Protein 3HPW (pdb70)

B-factor: mean 15.25, std 8.39, range [4.34, 82.74]

InterPro domains:
  IPR002712 Toxin CcdB [PF01845] (2-100)
  IPR011067 Plasmid maintenance toxin/Cell growth inhibitor [G3DSA:2.30.30.110] (1-101)

Foldseek 3Di:
DAQWKFAFQDDDQFGIWGFHDDPVDCDPFKTKIWTKDFPVVDDPVPDCLQWPWDDQPPGIITGRQVPIDMDGVVGTHDGRDGRPVCNPSVVRNNCCVPPND/DAQWKFAFQDPDLFGIWGFHDDPVDDDPFKTKIWTKDFPVVDDPVDDCLQWPWDDDVPTITTGRQVPIDIDGPVGTHDTRDGRVVCVVSNVRNNCDVPPDD/DVVVVCVVCVVVVVVVVVVCVVVPPPCVVDDPD

Sequence (235 aa):
MQFKVYTYKRESRYRLFVDVQSDIIDTPGRRMMVIPLASARLLSDKVSRELYPVVHHIGDESSWRMMMTTDMMASVPVSVIGEEVADLSSHREENDIKNAINLLMMFWGIMQFKVYTYKRESRYRLFVDVQSDIIDTPGRRMVIPLASSARLLLSDKVSRELYPVVHIGDESWRMMTTDMASSVPVSVIGEEVADLSHRENDIKNAINLMFWGIRAERWKAENQQEGMAEVARFIEMNGSFADENRDW

CATH classification: 2.30.30.110

GO terms:
  GO:0005515 protein binding (F, IPI)
  GO:0045892 negative regulation of DNA-templated transcription (P, IDA)
  GO:2000104 negative regulation of DNA-templated DNA replication (P, IDA)

Solvent-accessible surface area: 10863 Å² total; per-residue (Å²): 104,27,23,35,0,27,41,10,132,73,175,23,146,18,120,24,0,0,2,0,3,5,82,42,0,86,16,62,36,33,32,0,1,0,0,3,15,38,16,114,135,37,71,132,147,46,52,149,115,19,36,1,20,0,101,37,74,150,76,35,59,5,0,29,0,16,36,1,9,2,0,34,83,87,14,31,15,129,86,65,18,57,1,54,133,61,59,91,52,0,72,69,0,1,51,37,0,1,64,16,196,121,28,13,36,0,27,48,9,90,87,104,35,158,5,147,24,0,0,2,0,1,7,86,111,12,121,22,113,42,48,36,0,0,0,0,1,7,24,19,201,75,16,50,122,75,1,19,150,86,0,0,2,12,1,123,34,78,152,73,48,17,8,0,1,0,13,4,0,3,16,0,31,83,91,11,40,16,88,91,68,21,58,5,58,142,58,79,102,61,0,30,93,0,0,42,15,0,1,59,25,62,95,29,141,180,49,37,76,118,6,122,55,1,11,20,33,5,24,151,9,14,88,126,18,28,9,0,1,70,56,5,61,70,23

Secondary structure (P-SEA, 3-state):
cccbbbbbcccccccbbbbcccccccccccccccccccccccccccccccbbbbbcccbbbbcccccccccccccccccccccccaaaaaaaaaaaacccc/cccbbbbbcccccccbbbbccccccccccbbbbbbbccccccccccccccbbbbbcccbbbbcccccbbbbccccccccccccccaaaaaaaaaaaacccc/caaaaaaacaaaaaaaaaaaaaacccccccccc

Structure (mmCIF, N/CA/C/O backbone):
data_3HPW
#
_entry.id   3HPW
#
_cell.length_a   41.357
_cell.length_b   38.038
_cell.length_c   69.651
_cell.angle_alpha   90.00
_cell.angle_beta   97.51
_cell.angle_gamma   90.00
#
_symmetry.space_group_name_H-M   'P 1 21 1'
#
loop_
_entity.id
_entity.type
_entity.pdbx_description
1 polymer 'Cytotoxic protein ccdB'
2 polymer 'Protein ccdA'
3 non-polymer DI(HYDROXYETHYL)ETHER
4 non-polymer 'SULFATE ION'
5 water water
#
loop_
_atom_site.group_PDB
_atom_site.id
_atom_site.type_symbol
_atom_site.label_atom_id
_atom_site.label_alt_id
_atom_site.label_comp_id
_atom_site.label_asym_id
_atom_site.label_entity_id
_atom_site.label_seq_id
_atom_site.pdbx_PDB_ins_code
_atom_site.Cartn_x
_atom_site.Cartn_y
_atom_site.Cartn_z
_atom_site.occupancy
_atom_site.B_iso_or_equiv
_atom_site.auth_seq_id
_atom_site.auth_comp_id
_atom_site.auth_asym_id
_atom_site.auth_atom_id
_atom_site.pdbx_PDB_model_num
ATOM 1 N N . MET A 1 1 ? 5.947 2.374 -20.825 1.00 9.90 1 MET A N 1
ATOM 2 C CA . MET A 1 1 ? 6.300 3.789 -20.816 1.00 10.21 1 MET A CA 1
ATOM 3 C C . MET A 1 1 ? 5.438 4.538 -21.827 1.00 8.42 1 MET A C 1
ATOM 4 O O . MET A 1 1 ? 5.172 4.034 -22.927 1.00 8.83 1 MET A O 1
ATOM 9 N N . GLN A 1 2 ? 5.001 5.741 -21.455 1.00 7.23 2 GLN A N 1
ATOM 10 C CA . GLN A 1 2 ? 4.029 6.463 -22.262 1.00 7.15 2 GLN A CA 1
ATOM 11 C C . GLN A 1 2 ? 4.517 6.697 -23.700 1.00 7.87 2 GLN A C 1
ATOM 12 O O . GLN A 1 2 ? 5.647 7.106 -23.929 1.00 9.59 2 GLN A O 1
ATOM 18 N N . PHE A 1 3 ? 3.615 6.424 -24.642 1.00 6.77 3 PHE A N 1
ATOM 19 C CA . PHE A 1 3 ? 3.786 6.605 -26.087 1.00 7.09 3 PHE A CA 1
ATOM 20 C C . PHE A 1 3 ? 4.672 5.572 -26.767 1.00 7.40 3 PHE A C 1
ATOM 21 O O . PHE A 1 3 ? 4.779 5.595 -27.987 1.00 9.27 3 PHE A O 1
ATOM 29 N N . LYS A 1 4 ? 5.271 4.658 -26.007 1.00 6.67 4 LYS A N 1
ATOM 30 C CA . LYS A 1 4 ? 5.981 3.535 -26.616 1.00 8.05 4 LYS A CA 1
ATOM 31 C C . LYS A 1 4 ? 4.981 2.480 -27.095 1.00 6.72 4 LYS A C 1
ATOM 32 O O . LYS A 1 4 ? 3.904 2.283 -26.497 1.00 6.92 4 LYS A O 1
ATOM 38 N N . VAL A 1 5 ? 5.347 1.793 -28.174 1.00 6.22 5 VAL A N 1
ATOM 39 C CA . VAL A 1 5 ? 4.533 0.738 -28.775 1.00 6.31 5 VAL A CA 1
ATOM 40 C C . VAL A 1 5 ? 5.164 -0.608 -28.439 1.00 7.76 5 VAL A C 1
ATOM 41 O O . VAL A 1 5 ? 6.371 -0.780 -28.618 1.00 7.45 5 VAL A O 1
ATOM 45 N N . TYR A 1 6 ? 4.346 -1.551 -27.974 1.00 6.15 6 TYR A N 1
ATOM 46 C CA . TYR A 1 6 ? 4.806 -2.853 -27.517 1.00 7.16 6 TYR A CA 1
ATOM 47 C C . TYR A 1 6 ? 4.045 -3.955 -28.218 1.00 6.23 6 TYR A C 1
ATOM 48 O O . TYR A 1 6 ? 2.904 -3.778 -28.623 1.00 6.74 6 TYR A O 1
ATOM 57 N N . THR A 1 7 ? 4.685 -5.119 -28.347 1.00 7.21 7 THR A N 1
ATOM 58 C CA . THR A 1 7 ? 3.972 -6.312 -28.776 1.00 7.07 7 THR A CA 1
ATOM 59 C C . THR A 1 7 ? 3.148 -6.865 -27.619 1.00 9.62 7 THR A C 1
ATOM 60 O O . THR A 1 7 ? 3.393 -6.566 -26.448 1.00 9.89 7 THR A O 1
ATOM 64 N N . TYR A 1 8 ? 2.169 -7.671 -27.984 1.00 10.24 8 TYR A N 1
ATOM 65 C CA . TYR A 1 8 ? 1.192 -8.238 -27.041 1.00 7.85 8 TYR A CA 1
ATOM 66 C C . TYR A 1 8 ? 1.416 -9.749 -26.984 1.00 7.58 8 TYR A C 1
ATOM 67 O O . TYR A 1 8 ? 1.325 -10.441 -27.995 1.00 9.21 8 TYR A O 1
ATOM 76 N N . LYS A 1 9 ? 1.751 -10.255 -25.804 1.00 7.20 9 LYS A N 1
ATOM 77 C CA . LYS A 1 9 ? 2.117 -11.669 -25.663 1.00 8.50 9 LYS A CA 1
ATOM 78 C C . LYS A 1 9 ? 0.892 -12.552 -25.379 1.00 8.87 9 LYS A C 1
ATOM 79 O O . LYS A 1 9 ? 0.890 -13.333 -24.436 1.00 13.19 9 LYS A O 1
ATOM 85 N N . ARG A 1 10 ? -0.110 -12.443 -26.236 1.00 8.62 10 ARG A N 1
ATOM 86 C CA . ARG A 1 10 ? -1.337 -13.258 -26.184 1.00 8.61 10 ARG A CA 1
ATOM 87 C C . ARG A 1 10 ? -1.887 -13.364 -27.603 1.00 10.51 10 ARG A C 1
ATOM 88 O O . ARG A 1 10 ? -1.724 -12.448 -28.405 1.00 10.91 10 ARG A O 1
ATOM 92 N N . GLU A 1 11 ? -2.536 -14.478 -27.924 1.00 10.62 11 GLU A N 1
ATOM 93 C CA . GLU A 1 11 ? -3.230 -14.588 -29.198 1.00 12.07 11 GLU A CA 1
ATOM 94 C C . GLU A 1 11 ? -4.421 -13.619 -29.178 1.00 10.55 11 GLU A C 1
ATOM 95 O O . GLU A 1 11 ? -5.202 -13.621 -28.222 1.00 14.12 11 GLU A O 1
ATOM 101 N N . SER A 1 12 ? -4.575 -12.844 -30.248 1.00 10.23 12 SER A N 1
ATOM 102 C CA . SER A 1 12 ? -5.600 -11.810 -30.299 1.00 9.21 12 SER A CA 1
ATOM 103 C C . SER A 1 12 ? -5.679 -11.230 -31.696 1.00 11.30 12 SER A C 1
ATOM 104 O O . SER A 1 12 ? -4.709 -11.295 -32.458 1.00 11.76 12 SER A O 1
ATOM 107 N N . ARG A 1 13 ? -6.802 -10.611 -32.033 1.00 8.83 13 ARG A N 1
ATOM 108 C CA . ARG A 1 13 ? -6.880 -9.839 -33.274 1.00 8.98 13 ARG A CA 1
ATOM 109 C C . ARG A 1 13 ? -5.915 -8.630 -33.258 1.00 7.96 13 ARG A C 1
ATOM 110 O O . ARG A 1 13 ? -5.514 -8.126 -34.306 1.00 11.64 13 ARG A O 1
ATOM 118 N N . TYR A 1 14 ? -5.582 -8.144 -32.063 1.00 7.29 14 TYR A N 1
ATOM 119 C CA . TYR A 1 14 ? -4.621 -7.046 -31.930 1.00 7.59 14 TYR A CA 1
ATOM 120 C C . TYR A 1 14 ? -3.243 -7.581 -31.538 1.00 6.85 14 TYR A C 1
ATOM 121 O O . TYR A 1 14 ? -3.120 -8.480 -30.701 1.00 8.00 14 TYR A O 1
ATOM 130 N N . ARG A 1 15 ? -2.205 -7.044 -32.184 1.00 7.51 15 ARG A N 1
ATOM 131 C CA . ARG A 1 15 ? -0.848 -7.581 -32.045 1.00 5.77 15 ARG A CA 1
ATOM 132 C C . ARG A 1 15 ? 0.117 -6.565 -31.432 1.00 5.94 15 ARG A C 1
ATOM 133 O O . ARG A 1 15 ? 1.180 -6.945 -30.943 1.00 8.30 15 ARG A O 1
ATOM 141 N N . LEU A 1 16 ? -0.231 -5.284 -31.510 1.00 6.95 16 LEU A N 1
ATOM 142 C CA . LEU A 1 16 ? 0.581 -4.193 -30.983 1.00 6.72 16 LEU A CA 1
ATOM 143 C C . LEU A 1 16 ? -0.330 -3.272 -30.204 1.00 5.87 16 LEU A C 1
ATOM 144 O O . LEU A 1 16 ? -1.518 -3.171 -30.506 1.00 6.08 16 LEU A O 1
ATOM 149 N N . PHE A 1 17 ? 0.235 -2.554 -29.235 1.00 5.63 17 PHE A N 1
ATOM 150 C CA . PHE A 1 17 ? -0.507 -1.497 -28.565 1.00 4.99 17 PHE A CA 1
ATOM 151 C C . PHE A 1 17 ? 0.414 -0.374 -28.151 1.00 5.53 17 PHE A C 1
ATOM 152 O O . PHE A 1 17 ? 1.627 -0.592 -27.986 1.00 6.36 17 PHE A O 1
ATOM 160 N N . VAL A 1 18 ? -0.143 0.827 -28.025 1.00 6.32 18 VAL A N 1
ATOM 161 C CA . VAL A 1 18 ? 0.604 1.991 -27.550 1.00 6.21 18 VAL A CA 1
ATOM 162 C C . VAL A 1 18 ? 0.244 2.270 -26.085 1.00 5.98 18 VAL A C 1
ATOM 163 O O . VAL A 1 18 ? -0.934 2.380 -25.719 1.00 6.56 18 VAL A O 1
ATOM 167 N N . ASP A 1 19 ? 1.262 2.345 -25.236 1.00 5.64 19 ASP A N 1
ATOM 168 C CA . ASP A 1 19 ? 1.071 2.731 -23.834 1.00 7.23 19 ASP A CA 1
ATOM 169 C C . ASP A 1 19 ? 0.619 4.194 -23.790 1.00 7.12 19 ASP A C 1
ATOM 170 O O . ASP A 1 19 ? 1.268 5.052 -24.406 1.00 6.77 19 ASP A O 1
ATOM 175 N N . VAL A 1 20 ? -0.490 4.495 -23.106 1.00 5.79 20 VAL A N 1
ATOM 176 C CA . VAL A 1 20 ? -0.998 5.870 -23.058 1.00 7.56 20 VAL A CA 1
ATOM 177 C C . VAL A 1 20 ? -1.146 6.417 -21.636 1.00 6.73 20 VAL A C 1
ATOM 178 O O . VAL A 1 20 ? -1.655 7.534 -21.439 1.00 8.06 20 VAL A O 1
ATOM 182 N N . GLN A 1 21 ? -0.673 5.649 -20.656 1.00 7.46 21 GLN A N 1
ATOM 183 C CA . GLN A 1 21 ? -0.752 6.074 -19.255 1.00 8.15 21 GLN A CA 1
ATOM 184 C C . GLN A 1 21 ? 0.391 7.034 -18.906 1.00 7.10 21 GLN A C 1
ATOM 185 O O . GLN A 1 21 ? 1.504 6.891 -19.418 1.00 8.32 21 GLN A O 1
ATOM 191 N N . SER A 1 22 ? 0.138 8.003 -18.034 1.00 8.31 22 SER A N 1
ATOM 192 C CA . SER A 1 22 ? 1.213 8.915 -17.633 1.00 9.42 22 SER A CA 1
ATOM 193 C C . SER A 1 22 ? 2.381 8.153 -16.994 1.00 10.92 22 SER A C 1
ATOM 194 O O . SER A 1 22 ? 2.173 7.154 -16.287 1.00 11.94 22 SER A O 1
ATOM 197 N N . ASP A 1 23 ? 3.607 8.627 -17.221 1.00 12.89 23 ASP A N 1
ATOM 198 C CA . ASP A 1 23 ? 4.765 8.018 -16.571 1.00 13.03 23 ASP A CA 1
ATOM 199 C C . ASP A 1 23 ? 4.871 8.414 -15.089 1.00 12.79 23 ASP A C 1
ATOM 200 O O . ASP A 1 23 ? 5.663 7.832 -14.356 1.00 16.79 23 ASP A O 1
ATOM 205 N N . ILE A 1 24 ? 4.072 9.380 -14.645 1.00 11.10 24 ILE A N 1
ATOM 206 C CA . ILE A 1 24 ? 4.115 9.752 -13.233 1.00 14.48 24 ILE A CA 1
ATOM 207 C C . ILE A 1 24 ? 3.095 8.956 -12.418 1.00 13.63 24 ILE A C 1
ATOM 208 O O . ILE A 1 24 ? 3.125 8.980 -11.188 1.00 15.14 24 ILE A O 1
ATOM 213 N N . ILE A 1 25 ? 2.202 8.256 -13.124 1.00 10.85 25 ILE A N 1
ATOM 214 C CA . ILE A 1 25 ? 1.177 7.409 -12.537 1.00 12.36 25 ILE A CA 1
ATOM 215 C C . ILE A 1 25 ? 1.647 5.955 -12.633 1.00 12.53 25 ILE A C 1
ATOM 216 O O . ILE A 1 25 ? 1.562 5.307 -13.686 1.00 14.39 25 ILE A O 1
ATOM 221 N N . ASP A 1 26 ? 2.202 5.458 -11.539 1.00 12.20 26 ASP A N 1
ATOM 222 C CA . ASP A 1 26 ? 2.824 4.148 -11.546 1.00 12.33 26 ASP A CA 1
ATOM 223 C C . ASP A 1 26 ? 1.870 3.179 -10.879 1.00 12.29 26 ASP A C 1
ATOM 224 O O . ASP A 1 26 ? 1.651 3.253 -9.677 1.00 15.76 26 ASP A O 1
ATOM 229 N N . THR A 1 27 ? 1.270 2.302 -11.686 1.00 10.59 27 THR A N 1
ATOM 230 C CA . THR A 1 27 ? 0.388 1.233 -11.198 1.00 10.64 27 THR A CA 1
ATOM 231 C C . THR A 1 27 ? 1.181 -0.066 -11.287 1.00 11.90 27 THR A C 1
ATOM 232 O O . THR A 1 27 ? 1.240 -0.690 -12.340 1.00 11.12 27 THR A O 1
ATOM 236 N N . PRO A 1 28 ? 1.829 -0.467 -10.189 1.00 11.45 28 PRO A N 1
ATOM 237 C CA . PRO A 1 28 ? 2.733 -1.607 -10.331 1.00 11.55 28 PRO A CA 1
ATOM 238 C C . PRO A 1 28 ? 2.051 -2.825 -10.947 1.00 11.56 28 PRO A C 1
ATOM 239 O O . PRO A 1 28 ? 1.005 -3.277 -10.484 1.00 11.42 28 PRO A O 1
ATOM 243 N N . GLY A 1 29 ? 2.660 -3.345 -12.005 1.00 9.98 29 GLY A N 1
ATOM 244 C CA . GLY A 1 29 ? 2.153 -4.532 -12.654 1.00 9.59 29 GLY A CA 1
ATOM 245 C C . GLY A 1 29 ? 1.143 -4.361 -13.779 1.00 10.72 29 GLY A C 1
ATOM 246 O O . GLY A 1 29 ? 0.737 -5.364 -14.352 1.00 10.51 29 GLY A O 1
ATOM 247 N N . ARG A 1 30 ? 0.736 -3.127 -14.094 1.00 9.19 30 ARG A N 1
ATOM 248 C CA . ARG A 1 30 ? -0.267 -2.898 -15.147 1.00 9.69 30 ARG A CA 1
ATOM 249 C C . ARG A 1 30 ? 0.025 -1.608 -15.886 1.00 8.32 30 ARG A C 1
ATOM 250 O O . ARG A 1 30 ? 0.641 -0.704 -15.325 1.00 9.01 30 ARG A O 1
ATOM 258 N N . ARG A 1 31 ? -0.461 -1.504 -17.128 1.00 7.73 31 ARG A N 1
ATOM 259 C CA . ARG A 1 31 ? -0.483 -0.214 -17.850 1.00 6.56 31 ARG A CA 1
ATOM 260 C C . ARG A 1 31 ? -1.719 -0.087 -18.736 1.00 7.34 31 ARG A C 1
ATOM 261 O O . ARG A 1 31 ? -2.180 -1.066 -19.315 1.00 6.48 31 ARG A O 1
ATOM 269 N N . MET A 1 32 ? -2.227 1.135 -18.863 1.00 7.68 32 MET A N 1
ATOM 270 C CA A MET A 1 32 ? -3.314 1.447 -19.789 0.50 6.36 32 MET A CA 1
ATOM 271 C CA B MET A 1 32 ? -3.321 1.403 -19.798 0.50 6.27 32 MET A CA 1
ATOM 272 C C . MET A 1 32 ? -2.754 1.611 -21.207 1.00 5.35 32 MET A C 1
ATOM 273 O O . MET A 1 32 ? -1.821 2.399 -21.412 1.00 6.92 32 MET A O 1
ATOM 282 N N . VAL A 1 33 ? -3.330 0.907 -22.174 1.00 6.06 33 VAL A N 1
ATOM 283 C CA . VAL A 1 33 ? -2.820 0.899 -23.548 1.00 5.56 33 VAL A CA 1
ATOM 284 C C . VAL A 1 33 ? -3.948 0.986 -24.579 1.00 6.43 33 VAL A C 1
ATOM 285 O O . VAL A 1 33 ? -5.124 0.735 -24.279 1.00 6.95 33 VAL A O 1
ATOM 289 N N . ILE A 1 34 ? -3.601 1.378 -25.806 1.00 6.32 34 ILE A N 1
ATOM 290 C CA . ILE A 1 34 ? -4.554 1.408 -26.923 1.00 6.21 34 ILE A CA 1
ATOM 291 C C . ILE A 1 34 ? -4.032 0.501 -28.038 1.00 5.11 34 ILE A C 1
ATOM 292 O O . ILE A 1 34 ? -2.911 0.713 -28.525 1.00 5.10 34 ILE A O 1
ATOM 297 N N . PRO A 1 35 ? -4.818 -0.509 -28.454 1.00 5.50 35 PRO A N 1
ATOM 298 C CA . PRO A 1 35 ? -4.338 -1.385 -29.531 1.00 6.34 35 PRO A CA 1
ATOM 299 C C . PRO A 1 35 ? -4.266 -0.720 -30.899 1.00 6.50 35 PRO A C 1
ATOM 300 O O . PRO A 1 35 ? -4.983 0.246 -31.157 1.00 7.10 35 PRO A O 1
ATOM 304 N N . LEU A 1 36 ? -3.375 -1.225 -31.752 1.00 7.08 36 LEU A N 1
ATOM 305 C CA . LEU A 1 36 ? -3.255 -0.751 -33.136 1.00 7.81 36 LEU A CA 1
ATOM 306 C C . LEU A 1 36 ? -3.803 -1.793 -34.104 1.00 8.56 36 LEU A C 1
ATOM 307 O O . LEU A 1 36 ? -3.704 -3.007 -33.855 1.00 11.32 36 LEU A O 1
ATOM 312 N N . ALA A 1 37 ? -4.401 -1.322 -35.192 1.00 9.16 37 ALA A N 1
ATOM 313 C CA . ALA A 1 37 ? -4.832 -2.203 -36.277 1.00 8.42 37 ALA A CA 1
ATOM 314 C C . ALA A 1 37 ? -4.176 -1.691 -37.550 1.00 8.04 37 ALA A C 1
ATOM 315 O O . ALA A 1 37 ? -3.960 -0.497 -37.693 1.00 8.01 37 ALA A O 1
ATOM 317 N N . SER A 1 38 ? -3.858 -2.582 -38.480 1.00 8.78 38 SER A N 1
ATOM 318 C CA . SER A 1 38 ? -3.297 -2.152 -39.758 1.00 8.58 38 SER A CA 1
ATOM 319 C C . SER A 1 38 ? -4.212 -1.133 -40.433 1.00 8.76 38 SER A C 1
ATOM 320 O O . SER A 1 38 ? -5.428 -1.366 -40.547 1.00 10.80 38 SER A O 1
ATOM 323 N N . ALA A 1 39 ? -3.653 0.002 -40.870 1.00 8.75 39 ALA A N 1
ATOM 324 C CA . ALA A 1 39 ? -4.494 1.122 -41.321 1.00 11.01 39 ALA A CA 1
ATOM 325 C C . ALA A 1 39 ? -5.369 0.794 -42.526 1.00 12.92 39 ALA A C 1
ATOM 326 O O . ALA A 1 39 ? -6.477 1.323 -42.655 1.00 12.83 39 ALA A O 1
ATOM 328 N N . ARG A 1 40 ? -4.886 -0.079 -43.398 1.00 12.61 40 ARG A N 1
ATOM 329 C CA . ARG A 1 40 ? -5.633 -0.430 -44.607 1.00 14.38 40 ARG A CA 1
ATOM 330 C C . ARG A 1 40 ? -6.948 -1.138 -44.283 1.00 16.44 40 ARG A C 1
ATOM 331 O O . ARG A 1 40 ? -7.809 -1.275 -45.150 1.00 20.97 40 ARG A O 1
ATOM 334 N N . LEU A 1 41 ? -7.106 -1.579 -43.040 1.00 13.11 41 LEU A N 1
ATOM 335 C CA . LEU A 1 41 ? -8.322 -2.297 -42.620 1.00 16.24 41 LEU A CA 1
ATOM 336 C C . LEU A 1 41 ? -9.483 -1.369 -42.287 1.00 14.89 41 LEU A C 1
ATOM 337 O O . LEU A 1 41 ? -10.607 -1.838 -42.063 1.00 20.17 41 LEU A O 1
ATOM 342 N N . LEU A 1 42 ? -9.239 -0.063 -42.229 1.00 13.71 42 LEU A N 1
ATOM 343 C CA . LEU A 1 42 ? -10.298 0.907 -41.948 1.00 13.98 42 LEU A CA 1
ATOM 344 C C . LEU A 1 42 ? -10.555 1.813 -43.145 1.00 16.35 42 LEU A C 1
ATOM 345 O O . LEU A 1 42 ? -9.616 2.247 -43.822 1.00 17.02 42 LEU A O 1
ATOM 350 N N . SER A 1 43 ? -11.823 2.108 -43.404 1.00 13.75 43 SER A N 1
ATOM 351 C CA . SER A 1 43 ? -12.164 3.003 -44.508 1.00 16.72 43 SER A CA 1
ATOM 352 C C . SER A 1 43 ? -11.933 4.472 -44.155 1.00 13.09 43 SER A C 1
ATOM 353 O O . SER A 1 43 ? -11.763 4.837 -42.979 1.00 13.33 43 SER A O 1
ATOM 356 N N . ASP A 1 44 ? -11.954 5.317 -45.180 1.00 14.69 44 ASP A N 1
ATOM 357 C CA . ASP A 1 44 ? -11.668 6.736 -45.013 1.00 15.08 44 ASP A CA 1
ATOM 358 C C . ASP A 1 44 ? -12.757 7.558 -44.338 1.00 20.80 44 ASP A C 1
ATOM 359 O O . ASP A 1 44 ? -12.555 8.730 -44.035 1.00 27.21 44 ASP A O 1
ATOM 364 N N . LYS A 1 45 ? -13.907 6.957 -44.109 1.00 18.41 45 LYS A N 1
ATOM 365 C CA . LYS A 1 45 ? -14.950 7.667 -43.378 1.00 21.02 45 LYS A CA 1
ATOM 366 C C . LYS A 1 45 ? -14.634 7.720 -41.886 1.00 19.76 45 LYS A C 1
ATOM 367 O O . LYS A 1 45 ? -15.116 8.623 -41.180 1.00 17.99 45 LYS A O 1
ATOM 371 N N . VAL A 1 46 ? -13.841 6.754 -41.413 1.00 15.76 46 VAL A N 1
ATOM 372 C CA . VAL A 1 46 ? -13.506 6.656 -39.991 1.00 13.24 46 VAL A CA 1
ATOM 373 C C . VAL A 1 46 ? -12.619 7.820 -39.592 1.00 12.58 46 VAL A C 1
ATOM 374 O O . VAL A 1 46 ? -11.534 8.025 -40.156 1.00 12.64 46 VAL A O 1
ATOM 378 N N . SER A 1 47 ? -13.104 8.611 -38.651 1.00 13.62 47 SER A N 1
ATOM 379 C CA . SER A 1 47 ? -12.417 9.807 -38.187 1.00 11.36 47 SER A CA 1
ATOM 380 C C . SER A 1 47 ? -10.972 9.550 -37.784 1.00 11.50 47 SER A C 1
ATOM 381 O O . SER A 1 47 ? -10.702 8.684 -36.947 1.00 11.66 47 SER A O 1
ATOM 384 N N . ARG A 1 48 ? -10.042 10.323 -38.352 1.00 10.41 48 ARG A N 1
ATOM 385 C CA . ARG A 1 48 ? -8.658 10.307 -37.877 1.00 9.25 48 ARG A CA 1
ATOM 386 C C . ARG A 1 48 ? -8.495 11.109 -36.582 1.00 9.62 48 ARG A C 1
ATOM 387 O O . ARG A 1 48 ? -7.450 11.028 -35.938 1.00 12.86 48 ARG A O 1
ATOM 395 N N . GLU A 1 49 ? -9.517 11.870 -36.180 1.00 9.99 49 GLU A N 1
ATOM 396 C CA . GLU A 1 49 ? -9.453 12.556 -34.884 1.00 9.99 49 GLU A CA 1
ATOM 397 C C . GLU A 1 49 ? -9.613 11.567 -33.719 1.00 8.43 49 GLU A C 1
ATOM 398 O O . GLU A 1 49 ? -8.819 11.575 -32.774 1.00 11.23 49 GLU A O 1
ATOM 404 N N . LEU A 1 50 ? -10.623 10.707 -33.801 1.00 8.14 50 LEU A N 1
ATOM 405 C CA . LEU A 1 50 ? -10.824 9.675 -32.797 1.00 7.98 50 LEU A CA 1
ATOM 406 C C . LEU A 1 50 ? -9.908 8.465 -33.002 1.00 7.38 50 LEU A C 1
ATOM 407 O O . LEU A 1 50 ? -9.524 7.824 -32.018 1.00 7.31 50 LEU A O 1
ATOM 412 N N . TYR A 1 51 ? -9.564 8.165 -34.260 1.00 6.25 51 TYR A N 1
ATOM 413 C CA . TYR A 1 51 ? -8.721 7.006 -34.594 1.00 7.98 51 TYR A CA 1
ATOM 414 C C . TYR A 1 51 ? -7.529 7.444 -35.445 1.00 7.11 51 TYR A C 1
ATOM 415 O O . TYR A 1 51 ? -7.524 7.250 -36.663 1.00 7.81 51 TYR A O 1
ATOM 424 N N . PRO A 1 52 ? -6.514 8.038 -34.810 1.00 6.18 52 PRO A N 1
ATOM 425 C CA . PRO A 1 52 ? -5.361 8.521 -35.586 1.00 8.13 52 PRO A CA 1
ATOM 426 C C . PRO A 1 52 ? -4.631 7.443 -36.383 1.00 6.52 52 PRO A C 1
ATOM 427 O O . PRO A 1 52 ? -4.590 6.271 -36.008 1.00 7.61 52 PRO A O 1
ATOM 431 N N . VAL A 1 53 ? -4.037 7.874 -37.497 1.00 7.01 53 VAL A N 1
ATOM 432 C CA . VAL A 1 53 ? -3.176 7.023 -38.301 1.00 6.47 53 VAL A CA 1
ATOM 433 C C . VAL A 1 53 ? -1.746 7.372 -37.922 1.00 7.04 53 VAL A C 1
ATOM 434 O O . VAL A 1 53 ? -1.326 8.536 -38.031 1.00 8.60 53 VAL A O 1
ATOM 438 N N . VAL A 1 54 ? -0.999 6.349 -37.499 1.00 6.89 54 VAL A N 1
ATOM 439 C CA . VAL A 1 54 ? 0.400 6.510 -37.082 1.00 6.74 54 VAL A CA 1
ATOM 440 C C . VAL A 1 54 ? 1.304 5.608 -37.905 1.00 8.00 54 VAL A C 1
ATOM 441 O O . VAL A 1 54 ? 0.846 4.630 -38.501 1.00 9.72 54 VAL A O 1
ATOM 445 N N . HIS A 1 55 ? 2.589 5.947 -37.972 1.00 7.63 55 HIS A N 1
ATOM 446 C CA A HIS A 1 55 ? 3.518 5.157 -38.783 0.50 8.44 55 HIS A CA 1
ATOM 447 C CA B HIS A 1 55 ? 3.544 5.207 -38.779 0.50 8.44 55 HIS A CA 1
ATOM 448 C C . HIS A 1 55 ? 4.636 4.535 -37.952 1.00 7.59 55 HIS A C 1
ATOM 449 O O . HIS A 1 55 ? 5.191 5.149 -37.039 1.00 8.75 55 HIS A O 1
ATOM 462 N N . ILE A 1 56 ? 4.939 3.281 -38.284 1.00 7.04 56 ILE A N 1
ATOM 463 C CA . ILE A 1 56 ? 6.055 2.532 -37.708 1.00 8.18 56 ILE A CA 1
ATOM 464 C C . ILE A 1 56 ? 6.853 2.096 -38.919 1.00 7.80 56 ILE A C 1
ATOM 465 O O . ILE A 1 56 ? 6.357 1.316 -39.740 1.00 7.82 56 ILE A O 1
ATOM 470 N N . GLY A 1 57 ? 8.064 2.638 -39.067 1.00 7.74 57 GLY A N 1
ATOM 471 C CA . GLY A 1 57 ? 8.822 2.403 -40.288 1.00 8.68 57 GLY A CA 1
ATOM 472 C C . GLY A 1 57 ? 8.014 2.846 -41.493 1.00 7.27 57 GLY A C 1
ATOM 473 O O . GLY A 1 57 ? 7.484 3.957 -41.502 1.00 10.30 57 GLY A O 1
ATOM 474 N N . ASP A 1 58 ? 7.898 1.975 -42.489 1.00 10.19 58 ASP A N 1
ATOM 475 C CA . ASP A 1 58 ? 7.208 2.300 -43.730 1.00 11.50 58 ASP A CA 1
ATOM 476 C C . ASP A 1 58 ? 5.684 2.121 -43.663 1.00 11.91 58 ASP A C 1
ATOM 477 O O . ASP A 1 58 ? 4.970 2.529 -44.587 1.00 14.60 58 ASP A O 1
ATOM 482 N N . GLU A 1 59 ? 5.185 1.490 -42.601 1.00 8.61 59 GLU A N 1
ATOM 483 C CA . GLU A 1 59 ? 3.791 1.042 -42.574 1.00 8.56 59 GLU A CA 1
ATOM 484 C C . GLU A 1 59 ? 2.891 1.878 -41.670 1.00 9.42 59 GLU A C 1
ATOM 485 O O . GLU A 1 59 ? 3.338 2.503 -40.712 1.00 12.17 59 GLU A O 1
ATOM 488 N N . SER A 1 60 ? 1.611 1.880 -42.007 1.00 8.13 60 SER A N 1
ATOM 489 C CA A SER A 1 60 ? 0.604 2.671 -41.315 0.50 8.40 60 SER A CA 1
ATOM 490 C CA B SER A 1 60 ? 0.628 2.674 -41.283 0.50 7.98 60 SER A CA 1
ATOM 491 C C . SER A 1 60 ? -0.309 1.831 -40.424 1.00 6.68 60 SER A C 1
ATOM 492 O O . SER A 1 60 ? -0.679 0.689 -40.768 1.00 8.33 60 SER A O 1
ATOM 497 N N . TRP A 1 61 ? -0.711 2.427 -39.306 1.00 6.27 61 TRP A N 1
ATOM 498 C CA . TRP A 1 61 ? -1.501 1.764 -38.281 1.00 6.82 61 TRP A CA 1
ATOM 499 C C . TRP A 1 61 ? -2.556 2.716 -37.776 1.00 7.62 61 TRP A C 1
ATOM 500 O O . TRP A 1 61 ? -2.282 3.898 -37.618 1.00 8.48 61 TRP A O 1
ATOM 511 N N . ARG A 1 62 ? -3.762 2.216 -37.504 1.00 6.79 62 ARG A N 1
ATOM 512 C CA . ARG A 1 62 ? -4.792 3.011 -36.839 1.00 6.86 62 ARG A CA 1
ATOM 513 C C . ARG A 1 62 ? -4.773 2.761 -35.338 1.00 7.86 62 ARG A C 1
ATOM 514 O O . ARG A 1 62 ? -4.713 1.623 -34.894 1.00 7.17 62 ARG A O 1
ATOM 522 N N . MET A 1 63 ? -4.818 3.832 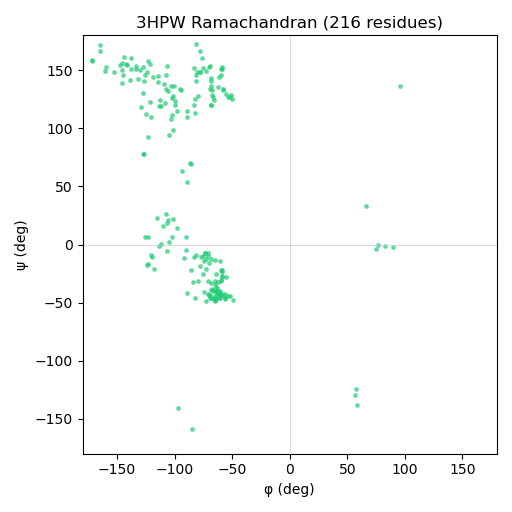-34.556 1.00 6.49 63 MET A N 1
ATOM 523 C CA A MET A 1 63 ? -4.983 3.704 -33.110 0.50 5.88 63 MET A CA 1
ATOM 524 C CA B MET A 1 63 ? -4.972 3.710 -33.104 0.50 5.75 63 MET A CA 1
ATOM 525 C C . MET A 1 63 ? -6.446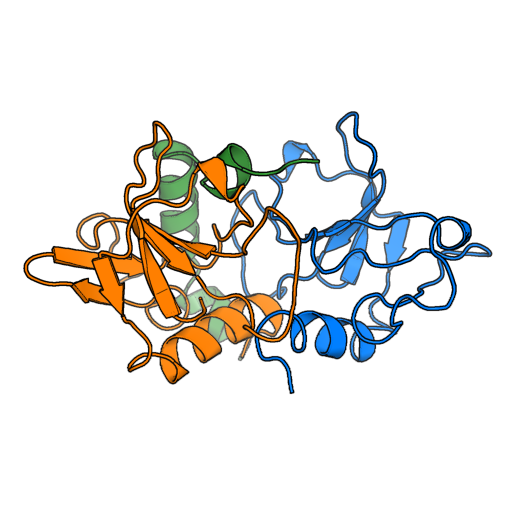 3.481 -32.777 1.00 5.45 63 MET A C 1
ATOM 526 O O . MET A 1 63 ? -7.289 4.354 -33.017 1.00 8.30 63 MET A O 1
ATOM 535 N N . MET A 1 64 ? -6.756 2.307 -32.224 1.00 6.11 64 MET A N 1
ATOM 536 C CA . MET A 1 64 ? -8.143 1.912 -31.937 1.00 5.57 64 MET A CA 1
ATOM 537 C C . MET A 1 64 ? -8.563 2.418 -30.563 1.00 5.63 64 MET A C 1
ATOM 538 O O . MET A 1 64 ? -8.763 1.648 -29.623 1.00 5.88 64 MET A O 1
ATOM 543 N N . THR A 1 65 ? -8.714 3.742 -30.473 1.00 6.11 65 THR A N 1
ATOM 544 C CA . THR A 1 65 ? -8.876 4.440 -29.204 1.00 6.40 65 THR A CA 1
ATOM 545 C C . THR A 1 65 ? -9.989 3.867 -28.318 1.00 5.49 65 THR A C 1
ATOM 546 O O . THR A 1 65 ? -9.809 3.682 -27.104 1.00 5.95 65 THR A O 1
ATOM 550 N N . THR A 1 66 ? -11.136 3.577 -28.921 1.00 5.18 66 THR A N 1
ATOM 551 C CA . THR A 1 66 ? -12.277 3.084 -28.152 1.00 7.33 66 THR A CA 1
ATOM 552 C C . THR A 1 66 ? -12.102 1.647 -27.638 1.00 6.17 66 THR A C 1
ATOM 553 O O . THR A 1 66 ? -12.908 1.174 -26.840 1.00 8.37 66 THR A O 1
ATOM 557 N N . ASP A 1 67 ? -11.033 0.973 -28.063 1.00 5.10 67 ASP A N 1
ATOM 558 C CA . ASP A 1 67 ? -10.679 -0.354 -27.526 1.00 5.82 67 ASP A CA 1
ATOM 559 C C . ASP A 1 67 ? -9.598 -0.250 -26.451 1.00 5.40 67 ASP A C 1
ATOM 560 O O . ASP A 1 67 ? -8.995 -1.247 -26.071 1.00 6.91 67 ASP A O 1
ATOM 565 N N . MET A 1 68 ? -9.339 0.950 -25.942 1.00 4.54 68 MET A N 1
ATOM 566 C CA A MET A 1 68 ? -8.345 1.076 -24.883 0.50 5.36 68 MET A CA 1
ATOM 567 C CA B MET A 1 68 ? -8.367 1.107 -24.865 0.50 6.61 68 MET A CA 1
ATOM 568 C C . MET A 1 68 ? -8.660 0.166 -23.698 1.00 7.16 68 MET A C 1
ATOM 569 O O . MET A 1 68 ? -9.820 -0.042 -23.344 1.00 7.03 68 MET A O 1
ATOM 578 N N . ALA A 1 69 ? -7.611 -0.388 -23.098 1.00 5.93 69 ALA A N 1
ATOM 579 C CA . ALA A 1 69 ? -7.762 -1.257 -21.936 1.00 5.93 69 ALA A CA 1
ATOM 580 C C . ALA A 1 69 ? -6.457 -1.328 -21.195 1.00 6.19 69 ALA A C 1
ATOM 581 O O . ALA A 1 69 ? -5.393 -1.126 -21.799 1.00 7.32 69 ALA A O 1
ATOM 583 N N . SER A 1 70 ? -6.517 -1.576 -19.889 1.00 7.01 70 SER A N 1
ATOM 584 C CA . SER A 1 70 ? -5.276 -1.919 -19.198 1.00 7.21 70 SER A CA 1
ATOM 585 C C . SER A 1 70 ? -4.928 -3.397 -19.348 1.00 7.85 70 SER A C 1
ATOM 586 O O . SER A 1 70 ? -5.802 -4.254 -19.519 1.00 9.32 70 SER A O 1
ATOM 589 N N . VAL A 1 71 ? -3.629 -3.668 -19.292 1.00 7.72 71 VAL A N 1
ATOM 590 C CA . VAL A 1 71 ? -3.098 -5.034 -19.399 1.00 8.46 71 VAL A CA 1
ATOM 591 C C . VAL A 1 71 ? -2.063 -5.253 -18.299 1.00 8.59 71 VAL A C 1
ATOM 592 O O . VAL A 1 71 ? -1.391 -4.313 -17.873 1.00 8.80 71 VAL A O 1
ATOM 596 N N . PRO A 1 72 ? -1.912 -6.505 -17.857 1.00 9.11 72 PRO A N 1
ATOM 597 C CA . PRO A 1 72 ? -0.850 -6.852 -16.907 1.00 9.04 72 PRO A CA 1
ATOM 598 C C . PRO A 1 72 ? 0.504 -6.843 -17.602 1.00 10.10 72 PRO A C 1
ATOM 599 O O . PRO A 1 72 ? 0.597 -7.146 -18.800 1.00 10.39 72 PRO A O 1
ATOM 603 N N . VAL A 1 73 ? 1.558 -6.520 -16.860 1.00 10.11 73 VAL A N 1
ATOM 604 C CA . VAL A 1 73 ? 2.895 -6.487 -17.455 1.00 12.61 73 VAL A CA 1
ATOM 605 C C . VAL A 1 73 ? 3.327 -7.828 -18.050 1.00 12.38 73 VAL A C 1
ATOM 606 O O . VAL A 1 73 ? 4.169 -7.849 -18.952 1.00 12.70 73 VAL A O 1
ATOM 610 N N . SER A 1 74 ? 2.753 -8.928 -17.572 1.00 12.75 74 SER A N 1
ATOM 611 C CA . SER A 1 74 ? 3.066 -10.258 -18.101 1.00 14.03 74 SER A CA 1
ATOM 612 C C . SER A 1 74 ? 2.768 -10.407 -19.597 1.00 15.56 74 SER A C 1
ATOM 613 O O . SER A 1 74 ? 3.344 -11.280 -20.258 1.00 20.23 74 SER A O 1
ATOM 616 N N . VAL A 1 75 ? 1.886 -9.570 -20.138 1.00 12.52 75 VAL A N 1
ATOM 617 C CA . VAL A 1 75 ? 1.536 -9.670 -21.563 1.00 10.95 75 VAL A CA 1
ATOM 618 C C . VAL A 1 75 ? 2.182 -8.544 -22.397 1.00 8.33 75 VAL A C 1
ATOM 619 O O . VAL A 1 75 ? 1.964 -8.469 -23.617 1.00 9.81 75 VAL A O 1
ATOM 623 N N . ILE A 1 76 ? 2.975 -7.691 -21.759 1.00 9.02 76 ILE A N 1
ATOM 624 C CA . ILE A 1 76 ? 3.623 -6.572 -22.446 1.00 9.42 76 ILE A CA 1
ATOM 625 C C . ILE A 1 76 ? 4.968 -7.020 -22.986 1.00 10.39 76 ILE A C 1
ATOM 626 O O . ILE A 1 76 ? 5.863 -7.379 -22.212 1.00 12.27 76 ILE A O 1
ATOM 631 N N . GLY A 1 77 ? 5.092 -7.023 -24.315 1.00 10.30 77 GLY A N 1
ATOM 632 C CA . GLY A 1 77 ? 6.258 -7.555 -24.999 1.00 10.88 77 GLY A CA 1
ATOM 633 C C . GLY A 1 77 ? 7.302 -6.541 -25.394 1.00 11.99 77 GLY A C 1
ATOM 634 O O . GLY A 1 77 ? 7.568 -5.612 -24.637 1.00 15.02 77 GLY A O 1
ATOM 635 N N . GLU A 1 78 ? 7.869 -6.747 -26.587 1.00 14.57 78 GLU A N 1
ATOM 636 C CA . GLU A 1 78 ? 8.997 -5.970 -27.105 1.00 17.64 78 GLU A CA 1
ATOM 637 C C . GLU A 1 78 ? 8.576 -4.541 -27.437 1.00 11.91 78 GLU A C 1
ATOM 638 O O . GLU A 1 78 ? 7.566 -4.379 -28.115 1.00 11.54 78 GLU A O 1
ATOM 644 N N . GLU A 1 79 ? 9.357 -3.533 -27.021 1.00 14.82 79 GLU A N 1
ATOM 645 C CA . GLU A 1 79 ? 9.192 -2.165 -27.563 1.00 11.73 79 GLU A CA 1
ATOM 646 C C . GLU A 1 79 ? 9.563 -2.204 -29.026 1.00 10.28 79 GLU A C 1
ATOM 647 O O . GLU A 1 79 ? 10.649 -2.653 -29.377 1.00 15.01 79 GLU A O 1
ATOM 653 N N . VAL A 1 80 ? 8.665 -1.775 -29.890 1.00 9.35 80 VAL A N 1
ATOM 654 C CA . VAL A 1 80 ? 8.926 -1.786 -31.325 1.00 9.36 80 VAL A CA 1
ATOM 655 C C . VAL A 1 80 ? 8.866 -0.395 -31.957 1.00 9.51 80 VAL A C 1
ATOM 656 O O . VAL A 1 80 ? 9.237 -0.226 -33.127 1.00 9.52 80 VAL A O 1
ATOM 660 N N . ALA A 1 81 ? 8.373 0.596 -31.213 1.00 8.68 81 ALA A N 1
ATOM 661 C CA . ALA A 1 81 ? 8.318 1.953 -31.742 1.00 7.90 81 ALA A CA 1
ATOM 662 C C . ALA A 1 81 ? 8.079 2.957 -30.637 1.00 6.15 81 ALA A C 1
ATOM 663 O O . ALA A 1 81 ? 7.740 2.583 -29.508 1.00 6.89 81 ALA A O 1
ATOM 665 N N . ASP A 1 82 ? 8.289 4.227 -30.967 1.00 7.16 82 ASP A N 1
ATOM 666 C CA . ASP A 1 82 ? 8.063 5.331 -30.046 1.00 6.81 82 ASP A CA 1
ATOM 667 C C . ASP A 1 82 ? 7.203 6.339 -30.791 1.00 7.39 82 ASP A C 1
ATOM 668 O O . ASP A 1 82 ? 7.626 6.868 -31.829 1.00 9.92 82 ASP A O 1
ATOM 673 N N . LEU A 1 83 ? 6.003 6.599 -30.276 1.00 6.80 83 LEU A N 1
ATOM 674 C CA . LEU A 1 83 ? 5.064 7.534 -30.896 1.00 7.52 83 LEU A CA 1
ATOM 675 C C . LEU A 1 83 ? 4.953 8.836 -30.103 1.00 6.17 83 LEU A C 1
ATOM 676 O O . LEU A 1 83 ? 3.934 9.521 -30.182 1.00 7.21 83 LEU A O 1
ATOM 681 N N . SER A 1 84 ? 5.988 9.201 -29.355 1.00 6.94 84 SER A N 1
ATOM 682 C CA A SER A 1 84 ? 5.912 10.443 -28.587 0.50 9.13 84 SER A CA 1
ATOM 683 C CA B SER A 1 84 ? 5.978 10.453 -28.591 0.50 9.46 84 SER A CA 1
ATOM 684 C C . SER A 1 84 ? 5.725 11.674 -29.474 1.00 7.03 84 SER A C 1
ATOM 685 O O . SER A 1 84 ? 5.145 12.670 -29.033 1.00 8.90 84 SER A O 1
ATOM 690 N N . HIS A 1 85 ? 6.165 11.611 -30.729 1.00 6.91 85 HIS A N 1
ATOM 691 C CA . HIS A 1 85 ? 5.970 12.728 -31.646 1.00 7.40 85 HIS A CA 1
ATOM 692 C C . HIS A 1 85 ? 4.509 12.888 -32.066 1.00 6.23 85 HIS A C 1
ATOM 693 O O . HIS A 1 85 ? 4.152 13.878 -32.716 1.00 7.61 85 HIS A O 1
ATOM 700 N N . ARG A 1 86 ? 3.662 11.908 -31.726 1.00 5.74 86 ARG A N 1
ATOM 701 C CA . ARG A 1 86 ? 2.210 12.044 -31.960 1.00 5.70 86 ARG A CA 1
ATOM 702 C C . ARG A 1 86 ? 1.419 12.281 -30.671 1.00 6.48 86 ARG A C 1
ATOM 703 O O . ARG A 1 86 ? 0.202 12.079 -30.642 1.00 6.71 86 ARG A O 1
ATOM 711 N N . GLU A 1 87 ? 2.082 12.711 -29.605 1.00 7.42 87 GLU A N 1
ATOM 712 C CA A GLU A 1 87 ? 1.384 12.920 -28.344 0.50 7.65 87 GLU A CA 1
ATOM 713 C CA B GLU A 1 87 ? 1.404 12.958 -28.328 0.50 7.80 87 GLU A CA 1
ATOM 714 C C . GLU A 1 87 ? 0.201 13.873 -28.503 1.00 9.23 87 GLU A C 1
ATOM 715 O O . GLU A 1 87 ? -0.831 13.687 -27.872 1.00 8.00 87 GLU A O 1
ATOM 726 N N . ASN A 1 88 ? 0.315 14.870 -29.366 1.00 7.01 88 ASN A N 1
ATOM 727 C CA . ASN A 1 88 ? -0.766 15.838 -29.496 1.00 6.59 88 ASN A CA 1
ATOM 728 C C . ASN A 1 88 ? -2.033 15.182 -30.055 1.00 7.53 88 ASN A C 1
ATOM 729 O O . ASN A 1 88 ? -3.133 15.382 -29.516 1.00 7.84 88 ASN A O 1
ATOM 734 N N . ASP A 1 89 ? -1.899 14.389 -31.112 1.00 6.79 89 ASP A N 1
ATOM 735 C CA . ASP A 1 89 ? -3.063 13.719 -31.693 1.00 5.70 89 ASP A CA 1
ATOM 736 C C . ASP A 1 89 ? -3.577 12.603 -30.786 1.00 6.52 89 ASP A C 1
ATOM 737 O O . ASP A 1 89 ? -4.781 12.321 -30.765 1.00 7.65 89 ASP A O 1
ATOM 742 N N . ILE A 1 90 ? -2.683 11.961 -30.042 1.00 7.56 90 ILE A N 1
ATOM 743 C CA . ILE A 1 90 ? -3.089 10.924 -29.094 1.00 7.74 90 ILE A CA 1
ATOM 744 C C . ILE A 1 90 ? -3.920 11.539 -27.966 1.00 8.29 90 ILE A C 1
ATOM 745 O O . ILE A 1 90 ? -4.982 11.009 -27.598 1.00 7.42 90 ILE A O 1
ATOM 750 N N . LYS A 1 91 ? -3.455 12.657 -27.426 1.00 7.55 91 LYS A N 1
ATOM 751 C CA . LYS A 1 91 ? -4.231 13.422 -26.447 1.00 7.76 91 LYS A CA 1
ATOM 752 C C . LYS A 1 91 ? -5.589 13.819 -26.993 1.00 7.91 91 LYS A C 1
ATOM 753 O O . LYS A 1 91 ? -6.610 13.659 -26.308 1.00 8.87 91 LYS A O 1
ATOM 759 N N . ASN A 1 92 ? -5.639 14.323 -28.214 1.00 7.58 92 ASN A N 1
ATOM 760 C CA . ASN A 1 92 ? -6.917 14.737 -28.766 1.00 8.47 92 ASN A CA 1
ATOM 761 C C . ASN A 1 92 ? -7.897 13.570 -28.862 1.00 7.01 92 ASN A C 1
ATOM 762 O O . ASN A 1 92 ? -9.090 13.713 -28.570 1.00 8.71 92 ASN A O 1
ATOM 767 N N . ALA A 1 93 ? -7.407 12.406 -29.249 1.00 6.42 93 ALA A N 1
ATOM 768 C CA . ALA A 1 93 ? -8.267 11.254 -29.452 1.00 6.77 93 ALA A CA 1
ATOM 769 C C . ALA A 1 93 ? -8.830 10.778 -28.114 1.00 8.13 93 ALA A C 1
ATOM 770 O O . ALA A 1 93 ? -10.028 10.490 -27.979 1.00 7.34 93 ALA A O 1
ATOM 772 N N . ILE A 1 94 ? -7.962 10.680 -27.108 1.00 7.47 94 ILE A N 1
ATOM 773 C CA . ILE A 1 94 ? -8.388 10.223 -25.792 1.00 9.19 94 ILE A CA 1
ATOM 774 C C . ILE A 1 94 ? -9.343 11.240 -25.154 1.00 8.43 94 ILE A C 1
ATOM 775 O O . ILE A 1 94 ? -10.387 10.864 -24.559 1.00 7.49 94 ILE A O 1
ATOM 780 N N . ASN A 1 95 ? -9.051 12.522 -25.313 1.00 8.25 95 ASN A N 1
ATOM 781 C CA . ASN A 1 95 ? -9.938 13.542 -24.766 1.00 7.32 95 ASN A CA 1
ATOM 782 C C . ASN A 1 95 ? -11.312 13.533 -25.428 1.00 9.58 95 ASN A C 1
ATOM 783 O O . ASN A 1 95 ? -12.316 13.798 -24.775 1.00 10.99 95 ASN A O 1
ATOM 788 N N . LEU A 1 96 ? -11.368 13.208 -26.715 1.00 7.90 96 LEU A N 1
ATOM 789 C CA A LEU A 1 96 ? -12.636 13.065 -27.407 0.50 8.83 96 LEU A CA 1
ATOM 790 C CA B LEU A 1 96 ? -12.644 13.042 -27.417 0.50 8.64 96 LEU A CA 1
ATOM 791 C C . LEU A 1 96 ? -13.445 11.897 -26.816 1.00 9.03 96 LEU A C 1
ATOM 792 O O . LEU A 1 96 ? -14.654 12.024 -26.562 1.00 8.91 96 LEU A O 1
ATOM 801 N N . MET A 1 97 ? -12.785 10.768 -26.567 1.00 8.13 97 MET A N 1
ATOM 802 C CA A MET A 1 97 ? -13.438 9.580 -26.016 0.50 8.40 97 MET A CA 1
ATOM 803 C CA B MET A 1 97 ? -13.462 9.600 -26.027 0.50 7.78 97 MET A CA 1
ATOM 804 C C . MET A 1 97 ? -14.176 9.882 -24.711 1.00 6.98 97 MET A C 1
ATOM 805 O O . MET A 1 97 ? -15.306 9.446 -24.518 1.00 9.28 97 MET A O 1
ATOM 814 N N . PHE A 1 98 ? -13.521 10.612 -23.809 1.00 6.33 98 PHE A N 1
ATOM 815 C CA . PHE A 1 98 ? -14.098 10.905 -22.497 1.00 7.07 98 PHE A CA 1
ATOM 816 C C . PHE A 1 98 ? -14.945 12.175 -22.455 1.00 7.98 98 PHE A C 1
ATOM 817 O O . PHE A 1 98 ? -15.998 12.179 -21.832 1.00 9.54 98 PHE A O 1
ATOM 825 N N . TRP A 1 99 ? -14.483 13.239 -23.110 1.00 7.78 99 TRP A N 1
ATOM 826 C CA . TRP A 1 99 ? -15.086 14.568 -22.930 1.00 8.09 99 TRP A CA 1
ATOM 827 C C . TRP A 1 99 ? -15.782 15.121 -24.163 1.00 8.72 99 TRP A C 1
ATOM 828 O O . TRP A 1 99 ? -16.347 16.219 -24.107 1.00 10.97 99 TRP A O 1
ATOM 839 N N . GLY A 1 100 ? -15.770 14.387 -25.275 1.00 8.30 100 GLY A N 1
ATOM 840 C CA . GLY A 1 100 ? -16.487 14.824 -26.459 1.00 9.97 100 GLY A CA 1
ATOM 841 C C . GLY A 1 100 ? -16.013 16.181 -26.948 1.00 11.78 100 GLY A C 1
ATOM 842 O O . GLY A 1 100 ? -14.813 16.453 -26.982 1.00 13.93 100 GLY A O 1
ATOM 843 N N . ILE A 1 101 ? -16.969 17.024 -27.348 1.00 13.48 101 ILE A N 1
ATOM 844 C CA . ILE A 1 101 ? -16.686 18.371 -27.839 1.00 16.64 101 ILE A CA 1
ATOM 845 C C . ILE A 1 101 ? -17.449 19.420 -27.034 1.00 19.54 101 ILE A C 1
ATOM 846 O O . ILE A 1 101 ? -18.473 19.125 -26.408 1.00 17.77 101 ILE A O 1
ATOM 852 N N . MET B 1 1 ? -24.928 5.928 -19.662 1.00 12.33 1 MET B N 1
ATOM 853 C CA . MET B 1 1 ? -24.910 7.386 -19.803 1.00 11.30 1 MET B CA 1
ATOM 854 C C . MET B 1 1 ? -23.891 8.001 -18.842 1.00 10.77 1 MET B C 1
ATOM 855 O O . MET B 1 1 ? -23.780 7.572 -17.689 1.00 11.15 1 MET B O 1
ATOM 860 N N . GLN B 1 2 ? -23.146 9.005 -19.310 1.00 8.73 2 GLN B N 1
ATOM 861 C CA . GLN B 1 2 ? -22.017 9.500 -18.547 1.00 8.91 2 GLN B CA 1
ATOM 862 C C . GLN B 1 2 ? -22.427 9.991 -17.154 1.00 8.81 2 GLN B C 1
ATOM 863 O O . GLN B 1 2 ? -23.407 10.732 -17.002 1.00 9.53 2 GLN B O 1
ATOM 869 N N . PHE B 1 3 ? -21.651 9.560 -16.163 1.00 8.36 3 PHE B N 1
ATOM 870 C CA . PHE B 1 3 ? -21.770 9.900 -14.744 1.00 10.48 3 PHE B CA 1
ATOM 871 C C . PHE B 1 3 ? -22.891 9.182 -14.002 1.00 9.72 3 PHE B C 1
ATOM 872 O O . PHE B 1 3 ? -23.049 9.393 -12.794 1.00 11.01 3 PHE B O 1
ATOM 880 N N . LYS B 1 4 ? -23.653 8.341 -14.692 1.00 9.04 4 LYS B N 1
ATOM 881 C CA . LYS B 1 4 ? -24.620 7.470 -14.008 1.00 9.25 4 LYS B CA 1
ATOM 882 C C . LYS B 1 4 ? -23.946 6.237 -13.419 1.00 10.77 4 LYS B C 1
ATOM 883 O O . LYS B 1 4 ? -22.954 5.736 -13.962 1.00 10.08 4 LYS B O 1
ATOM 889 N N . VAL B 1 5 ? -24.497 5.752 -12.308 1.00 10.67 5 VAL B N 1
ATOM 890 C CA . VAL B 1 5 ? -23.993 4.581 -11.590 1.00 9.34 5 VAL B CA 1
ATOM 891 C C . VAL B 1 5 ? -24.943 3.406 -11.807 1.00 10.98 5 VAL B C 1
ATOM 892 O O . VAL B 1 5 ? -26.179 3.570 -11.702 1.00 12.43 5 VAL B O 1
ATOM 896 N N . TYR B 1 6 ? -24.377 2.240 -12.118 1.00 9.93 6 TYR B N 1
ATOM 897 C CA . TYR B 1 6 ? -25.140 1.047 -12.471 1.00 9.91 6 TYR B CA 1
ATOM 898 C C . TYR B 1 6 ? -24.709 -0.189 -11.699 1.00 11.20 6 TYR B C 1
ATOM 899 O O . TYR B 1 6 ? -23.538 -0.337 -11.339 1.00 11.79 6 TYR B O 1
ATOM 908 N N . THR B 1 7 ? -25.659 -1.101 -11.480 1.00 10.29 7 THR B N 1
ATOM 909 C CA . THR B 1 7 ? -25.344 -2.423 -10.961 1.00 12.92 7 THR B CA 1
ATOM 910 C C . THR B 1 7 ? -24.566 -3.198 -12.016 1.00 12.35 7 THR B C 1
ATOM 911 O O . THR B 1 7 ? -24.862 -3.116 -13.211 1.00 13.54 7 THR B O 1
ATOM 915 N N . TYR B 1 8 ? -23.568 -3.953 -11.570 1.00 11.96 8 TYR B N 1
ATOM 916 C CA . TYR B 1 8 ? -22.717 -4.755 -12.445 1.00 10.77 8 TYR B CA 1
ATOM 917 C C . TYR B 1 8 ? -23.224 -6.192 -12.434 1.00 13.00 8 TYR B C 1
ATOM 918 O O . TYR B 1 8 ? -23.188 -6.854 -11.388 1.00 14.71 8 TYR B O 1
ATOM 927 N N . LYS B 1 9 ? -23.716 -6.667 -13.577 1.00 12.65 9 LYS B N 1
ATOM 928 C CA . LYS B 1 9 ? -24.323 -7.993 -13.652 1.00 14.66 9 LYS B CA 1
ATOM 929 C C . LYS B 1 9 ? -23.286 -9.034 -14.080 1.00 16.52 9 LYS B C 1
ATOM 930 O O . LYS B 1 9 ? -23.386 -9.630 -15.163 1.00 18.58 9 LYS B O 1
ATOM 934 N N . ARG B 1 10 ? -22.270 -9.218 -13.243 1.00 14.33 10 ARG B N 1
ATOM 935 C CA . ARG B 1 10 ? -21.278 -10.275 -13.417 1.00 14.05 10 ARG B CA 1
ATOM 936 C C . ARG B 1 10 ? -20.894 -10.730 -12.020 1.00 17.28 10 ARG B C 1
ATOM 937 O O . ARG B 1 10 ? -20.943 -9.934 -11.079 1.00 18.56 10 ARG B O 1
ATOM 945 N N . GLU B 1 11 ? -20.527 -12.000 -11.878 1.00 16.17 11 GLU B N 1
ATOM 946 C CA . GLU B 1 11 ? -19.987 -12.490 -10.612 1.00 18.91 11 GLU B CA 1
ATOM 947 C C . GLU B 1 11 ? -18.620 -11.846 -10.408 1.00 13.48 11 GLU B C 1
ATOM 948 O O . GLU B 1 11 ? -17.726 -12.021 -11.230 1.00 18.52 11 GLU B O 1
ATOM 950 N N . SER B 1 12 ? -18.474 -11.098 -9.317 1.00 12.13 12 SER B N 1
ATOM 951 C CA . SER B 1 12 ? -17.303 -10.262 -9.067 1.00 13.50 12 SER B CA 1
ATOM 952 C C . SER B 1 12 ? -17.359 -9.711 -7.644 1.00 12.28 12 SER B C 1
ATOM 953 O O . SER B 1 12 ? -18.433 -9.603 -7.045 1.00 13.96 12 SER B O 1
ATOM 956 N N . ARG B 1 13 ? -16.198 -9.332 -7.111 1.00 12.09 13 ARG B N 1
ATOM 957 C CA . ARG B 1 13 ? -16.180 -8.582 -5.867 1.00 13.63 13 ARG B CA 1
ATOM 958 C C . ARG B 1 13 ? -16.644 -7.132 -6.065 1.00 14.58 13 ARG B C 1
ATOM 959 O O . ARG B 1 13 ? -17.058 -6.477 -5.117 1.00 17.67 13 ARG B O 1
ATOM 967 N N . TYR B 1 14 ? -16.581 -6.641 -7.302 1.00 10.11 14 TYR B N 1
ATOM 968 C CA . TYR B 1 14 ? -17.178 -5.357 -7.642 1.00 10.89 14 TYR B CA 1
ATOM 969 C C . TYR B 1 14 ? -18.684 -5.523 -7.879 1.00 10.53 14 TYR B C 1
ATOM 970 O O . TYR B 1 14 ? -19.123 -6.511 -8.492 1.00 11.64 14 TYR B O 1
ATOM 979 N N . ARG B 1 15 ? -19.474 -4.555 -7.419 1.00 12.84 15 ARG B N 1
ATOM 980 C CA . ARG B 1 15 ? -20.932 -4.635 -7.565 1.00 15.15 15 ARG B CA 1
ATOM 981 C C . ARG B 1 15 ? -21.561 -3.438 -8.290 1.00 13.59 15 ARG B C 1
ATOM 982 O O . ARG B 1 15 ? -22.699 -3.533 -8.748 1.00 14.23 15 ARG B O 1
ATOM 990 N N . LEU B 1 16 ? -20.824 -2.326 -8.385 1.00 12.38 16 LEU B N 1
ATOM 991 C CA . LEU B 1 16 ? -21.304 -1.068 -8.972 1.00 10.69 16 LEU B CA 1
ATOM 992 C C . LEU B 1 16 ? -20.208 -0.466 -9.843 1.00 10.46 16 LEU B C 1
ATOM 993 O O . LEU B 1 16 ? -19.023 -0.660 -9.549 1.00 9.61 16 LEU B O 1
ATOM 998 N N . PHE B 1 17 ? -20.599 0.280 -10.881 1.00 8.14 17 PHE B N 1
ATOM 999 C CA . PHE B 1 17 ? -19.646 1.097 -11.630 1.00 7.54 17 PHE B CA 1
ATOM 1000 C C . PHE B 1 17 ? -20.258 2.411 -12.082 1.00 8.88 17 PHE B C 1
ATOM 1001 O O . PHE B 1 17 ? -21.474 2.558 -12.105 1.00 9.46 17 PHE B O 1
ATOM 1009 N N . VAL B 1 18 ? -19.408 3.366 -12.419 1.00 9.08 18 VAL B N 1
ATOM 1010 C CA . VAL B 1 18 ? -19.851 4.653 -12.942 1.00 9.68 18 VAL B CA 1
ATOM 1011 C C . VAL B 1 18 ? -19.421 4.769 -14.400 1.00 9.61 18 VAL B C 1
ATOM 1012 O O . VAL B 1 18 ? -18.245 4.619 -14.742 1.00 9.01 18 VAL B O 1
ATOM 1016 N N . ASP B 1 19 ? -20.387 5.024 -15.269 1.00 9.01 19 ASP B N 1
ATOM 1017 C CA . ASP B 1 19 ? -20.117 5.253 -16.687 1.00 7.58 19 ASP B CA 1
ATOM 1018 C C . ASP B 1 19 ? -19.359 6.574 -16.837 1.00 8.63 19 ASP B C 1
ATOM 1019 O O . ASP B 1 19 ? -19.784 7.596 -16.311 1.00 8.30 19 ASP B O 1
ATOM 1024 N N . VAL B 1 20 ? -18.229 6.556 -17.549 1.00 7.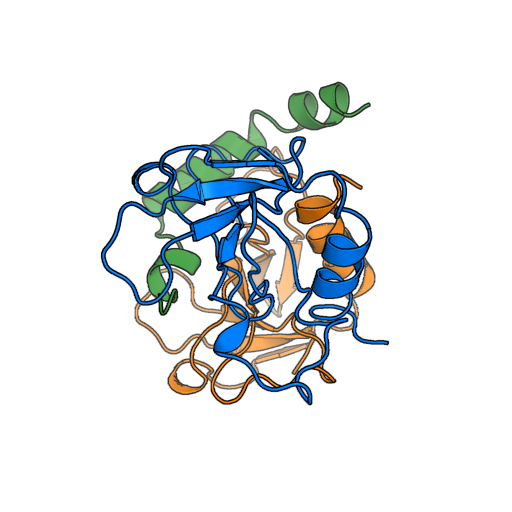44 20 VAL B N 1
ATOM 1025 C CA . VAL B 1 20 ? -17.443 7.784 -17.732 1.00 7.51 20 VAL B CA 1
ATOM 1026 C C . VAL B 1 20 ? -17.163 8.129 -19.201 1.00 6.72 20 VAL B C 1
ATOM 1027 O O . VAL B 1 20 ? -16.445 9.082 -19.490 1.00 8.17 20 VAL B O 1
ATOM 1031 N N . GLN B 1 21 ? -17.752 7.382 -20.125 1.00 6.97 21 GLN B N 1
ATOM 1032 C CA . GLN B 1 21 ? -17.554 7.650 -21.543 1.00 6.81 21 GLN B CA 1
ATOM 1033 C C . GLN B 1 21 ? -18.406 8.847 -21.996 1.00 7.14 21 GLN B C 1
ATOM 1034 O O . GLN B 1 21 ? -19.512 9.053 -21.477 1.00 8.81 21 GLN B O 1
ATOM 1040 N N . SER B 1 22 ? -17.932 9.606 -22.979 1.00 6.85 22 SER B N 1
ATOM 1041 C CA . SER B 1 22 ? -18.727 10.711 -23.507 1.00 8.09 22 SER B CA 1
ATOM 1042 C C . SER B 1 22 ? -20.033 10.193 -24.094 1.00 7.66 22 SER B C 1
ATOM 1043 O O . SER B 1 22 ? -20.083 9.114 -24.699 1.00 9.08 22 SER B O 1
ATOM 1046 N N . ASP B 1 23 ? -21.099 10.976 -23.939 1.00 9.14 23 ASP B N 1
ATOM 1047 C CA . ASP B 1 23 ? -22.375 10.595 -24.542 1.00 10.19 23 ASP B CA 1
ATOM 1048 C C . ASP B 1 23 ? -22.406 10.809 -26.064 1.00 8.02 23 ASP B C 1
ATOM 1049 O O . ASP B 1 23 ? -23.279 10.276 -26.739 1.00 13.95 23 ASP B O 1
ATOM 1054 N N . ILE B 1 24 ? -21.440 11.562 -26.602 1.00 8.84 24 ILE B N 1
ATOM 1055 C CA . ILE B 1 24 ? -21.387 11.750 -28.053 1.00 8.67 24 ILE B CA 1
ATOM 1056 C C . ILE B 1 24 ? -20.535 10.680 -28.749 1.00 8.36 24 ILE B C 1
ATOM 1057 O O . ILE B 1 24 ? -20.479 10.636 -29.969 1.00 11.22 24 ILE B O 1
ATOM 1062 N N . ILE B 1 25 ? -19.889 9.811 -27.971 1.00 9.21 25 ILE B N 1
ATOM 1063 C CA . ILE B 1 25 ? -19.074 8.737 -28.532 1.00 8.67 25 ILE B CA 1
ATOM 1064 C C . ILE B 1 25 ? -19.838 7.413 -28.461 1.00 11.64 25 ILE B C 1
ATOM 1065 O O . ILE B 1 25 ? -20.072 6.875 -27.380 1.00 12.64 25 ILE B O 1
ATOM 1070 N N . ASP B 1 26 ? -20.228 6.892 -29.619 1.00 15.38 26 ASP B N 1
ATOM 1071 C CA . ASP B 1 26 ? -21.036 5.678 -29.661 1.00 18.51 26 ASP B CA 1
ATOM 1072 C C . ASP B 1 26 ? -20.157 4.469 -29.959 1.00 17.23 26 ASP B C 1
ATOM 1073 O O . ASP B 1 26 ? -19.490 4.420 -30.985 1.00 19.55 26 ASP B O 1
ATOM 1078 N N . THR B 1 27 ? -20.147 3.511 -29.031 1.00 10.98 27 THR B N 1
ATOM 1079 C CA . THR B 1 27 ? -19.430 2.260 -29.206 1.00 10.64 27 THR B CA 1
ATOM 1080 C C . THR B 1 27 ? -20.474 1.151 -29.037 1.00 9.68 27 THR B C 1
ATOM 1081 O O . THR B 1 27 ? -20.764 0.714 -27.932 1.00 10.76 27 THR B O 1
ATOM 1085 N N . PRO B 1 28 ? -21.076 0.701 -30.143 1.00 11.03 28 PRO B N 1
ATOM 1086 C CA . PRO B 1 28 ? -22.187 -0.237 -30.033 1.00 12.68 28 PRO B CA 1
ATOM 1087 C C . PRO B 1 28 ? -21.834 -1.433 -29.153 1.00 11.20 28 PRO B C 1
ATOM 1088 O O . PRO B 1 28 ? -20.802 -2.079 -29.366 1.00 12.78 28 PRO B O 1
ATOM 1092 N N . GLY B 1 29 ? -22.695 -1.719 -28.178 1.00 11.07 29 GLY B N 1
ATOM 1093 C CA . GLY B 1 29 ? -22.519 -2.873 -27.322 1.00 12.24 29 GLY B CA 1
ATOM 1094 C C . GLY B 1 29 ? -21.571 -2.719 -26.154 1.00 9.01 29 GLY B C 1
ATOM 1095 O O . GLY B 1 29 ? -21.411 -3.665 -25.398 1.00 11.32 29 GLY B O 1
ATOM 1096 N N . ARG B 1 30 ? -20.938 -1.550 -26.003 1.00 10.62 30 ARG B N 1
ATOM 1097 C CA . ARG B 1 30 ? -19.933 -1.378 -24.953 1.00 8.76 30 ARG B CA 1
ATOM 1098 C C . ARG B 1 30 ? -20.019 0.024 -24.333 1.00 7.31 30 ARG B C 1
ATOM 1099 O O . ARG B 1 30 ? -20.439 0.984 -24.993 1.00 8.94 30 ARG B O 1
ATOM 1107 N N . ARG B 1 31 ? -19.560 0.160 -23.091 1.00 8.63 31 ARG B N 1
ATOM 1108 C CA . ARG B 1 31 ? -19.361 1.477 -22.462 1.00 7.22 31 ARG B CA 1
ATOM 1109 C C . ARG B 1 31 ? -18.155 1.430 -21.536 1.00 7.24 31 ARG B C 1
ATOM 1110 O O . ARG B 1 31 ? -17.967 0.449 -20.802 1.00 6.67 31 ARG B O 1
ATOM 1118 N N . MET B 1 32 ? -17.347 2.495 -21.554 1.00 6.61 32 MET B N 1
ATOM 1119 C CA . MET B 1 32 ? -16.224 2.624 -20.617 1.00 5.59 32 MET B CA 1
ATOM 1120 C C . MET B 1 32 ? -16.718 3.100 -19.252 1.00 6.44 32 MET B C 1
ATOM 1121 O O . MET B 1 32 ? -17.379 4.144 -19.151 1.00 7.25 32 MET B O 1
ATOM 1126 N N . VAL B 1 33 ? -16.346 2.372 -18.205 1.00 6.85 33 VAL B N 1
ATOM 1127 C CA . VAL B 1 33 ? -16.867 2.612 -16.852 1.00 7.29 33 VAL B CA 1
ATOM 1128 C C . VAL B 1 33 ? -15.768 2.435 -15.802 1.00 8.04 33 VAL B C 1
ATOM 1129 O O . VAL B 1 33 ? -14.787 1.728 -16.043 1.00 7.98 33 VAL B O 1
ATOM 1133 N N . ILE B 1 34 ? -15.916 3.095 -14.650 1.00 7.59 34 ILE B N 1
ATOM 1134 C CA . ILE B 1 34 ? -14.987 2.962 -13.518 1.00 7.50 34 ILE B CA 1
ATOM 1135 C C . ILE B 1 34 ? -15.687 2.188 -12.408 1.00 8.39 34 ILE B C 1
ATOM 1136 O O . ILE B 1 34 ? -16.722 2.628 -11.923 1.00 8.36 34 ILE B O 1
ATOM 1141 N N . PRO B 1 35 ? -15.111 1.051 -11.979 1.00 7.54 35 PRO B N 1
ATOM 1142 C CA . PRO B 1 35 ? -15.750 0.295 -10.882 1.00 9.30 35 PRO B CA 1
ATOM 1143 C C . PRO B 1 35 ? -15.560 0.934 -9.509 1.00 9.68 35 PRO B C 1
ATOM 1144 O O . PRO B 1 35 ? -14.562 1.621 -9.250 1.00 10.07 35 PRO B O 1
ATOM 1148 N N . LEU B 1 36 ? -16.522 0.693 -8.621 1.00 8.00 36 LEU B N 1
ATOM 1149 C CA . LEU B 1 36 ? -1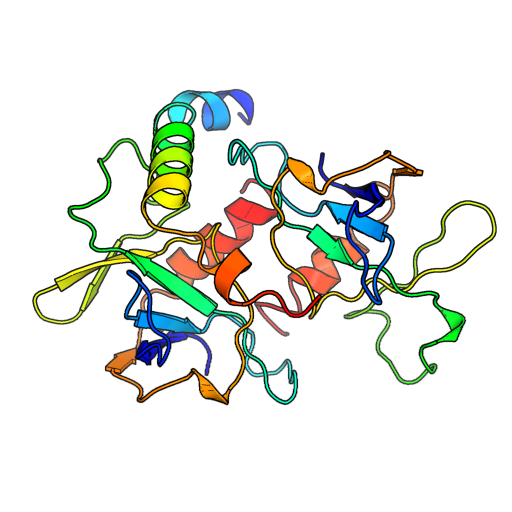6.463 1.198 -7.254 1.00 9.39 36 LEU B CA 1
ATOM 1150 C C . LEU B 1 36 ? -16.069 0.111 -6.258 1.00 10.64 36 LEU B C 1
ATOM 1151 O O . LEU B 1 36 ? -16.588 -1.011 -6.315 1.00 12.40 36 LEU B O 1
ATOM 1156 N N . ALA B 1 37 ? -15.179 0.452 -5.331 1.00 10.53 37 ALA B N 1
ATOM 1157 C CA . ALA B 1 37 ? -14.795 -0.464 -4.250 1.00 12.30 37 ALA B CA 1
ATOM 1158 C C . ALA B 1 37 ? -15.176 0.190 -2.929 1.00 12.36 37 ALA B C 1
ATOM 1159 O O . ALA B 1 37 ? -15.068 1.402 -2.786 1.00 11.12 37 ALA B O 1
ATOM 1161 N N . SER B 1 38 ? -15.615 -0.596 -1.952 1.00 11.93 38 SER B N 1
ATOM 1162 C CA A SER B 1 38 ? -15.979 -0.033 -0.659 0.50 12.06 38 SER B CA 1
ATOM 1163 C CA B SER B 1 38 ? -15.980 -0.034 -0.655 0.50 12.08 38 SER B CA 1
ATOM 1164 C C . SER B 1 38 ? -14.829 0.802 -0.084 1.00 12.16 38 SER B C 1
ATOM 1165 O O . SER B 1 38 ? -13.690 0.336 0.009 1.00 12.99 38 SER B O 1
ATOM 1170 N N . ALA B 1 39 ? -15.123 2.042 0.301 1.00 13.26 39 ALA B N 1
ATOM 1171 C CA . ALA B 1 39 ? -14.060 2.946 0.738 1.00 13.16 39 ALA B CA 1
ATOM 1172 C C . ALA B 1 39 ? -13.286 2.415 1.939 1.00 15.98 39 ALA B C 1
ATOM 1173 O O . ALA B 1 39 ? -12.086 2.670 2.067 1.00 16.38 39 ALA B O 1
ATOM 1175 N N . ARG B 1 40 ? -13.958 1.646 2.790 1.00 13.28 40 ARG B N 1
ATOM 1176 C CA . ARG B 1 40 ? -13.308 1.082 3.968 1.00 17.59 40 ARG B CA 1
ATOM 1177 C C . ARG B 1 40 ? -12.143 0.179 3.579 1.00 16.40 40 ARG B C 1
ATOM 1178 O O . ARG B 1 40 ? -11.305 -0.154 4.420 1.00 18.31 40 ARG B O 1
ATOM 1186 N N . LEU B 1 41 ? -12.069 -0.202 2.305 1.00 13.57 41 LEU B N 1
ATOM 1187 C CA A LEU B 1 41 ? -11.063 -1.165 1.847 0.50 15.65 41 LEU B CA 1
ATOM 1188 C CA B LEU B 1 41 ? -11.057 -1.167 1.881 0.50 15.53 41 LEU B CA 1
ATOM 1189 C C . LEU B 1 41 ? -9.717 -0.524 1.514 1.00 13.99 41 LEU B C 1
ATOM 1190 O O . LEU B 1 41 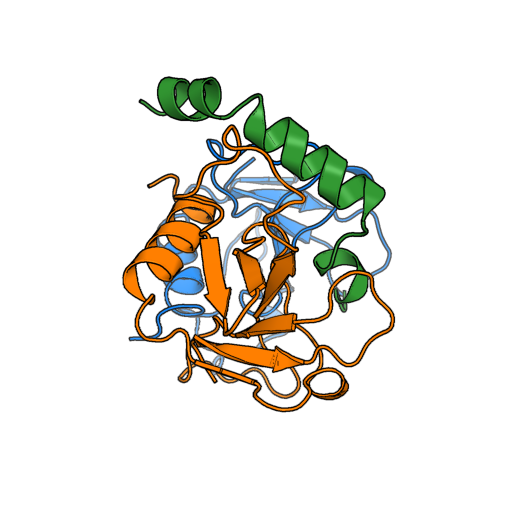? -8.714 -1.240 1.312 1.00 17.92 41 LEU B O 1
ATOM 1199 N N . LEU B 1 42 ? -9.688 0.807 1.451 1.00 13.82 42 LEU B N 1
ATOM 1200 C CA . LEU B 1 42 ? -8.479 1.546 1.073 1.00 14.90 42 LEU B CA 1
ATOM 1201 C C . LEU B 1 42 ? -8.097 2.621 2.101 1.00 16.90 42 LEU B C 1
ATOM 1202 O O . LEU B 1 42 ? -8.962 3.329 2.624 1.00 17.63 42 LEU B O 1
ATOM 1207 N N . SER B 1 43 ? -6.801 2.768 2.364 1.00 13.85 43 SER B N 1
ATOM 1208 C CA . SER B 1 43 ? -6.330 3.745 3.348 1.00 15.08 43 SER B CA 1
ATOM 1209 C C . SER B 1 43 ? -6.247 5.167 2.802 1.00 18.81 43 SER B C 1
ATOM 1210 O O . SER B 1 43 ? -6.411 5.400 1.603 1.00 17.71 43 SER B O 1
ATOM 1213 N N . ASP B 1 44 ? -5.980 6.124 3.690 1.00 21.35 44 ASP B N 1
ATOM 1214 C CA . ASP B 1 44 ? -5.859 7.523 3.289 1.00 22.09 44 ASP B CA 1
ATOM 1215 C C . ASP B 1 44 ? -4.561 7.822 2.536 1.00 18.96 44 ASP B C 1
ATOM 1216 O O . ASP B 1 44 ? -4.385 8.920 2.001 1.00 20.86 44 ASP B O 1
ATOM 1219 N N . LYS B 1 45 ? -3.658 6.845 2.464 1.00 19.64 45 LYS B N 1
ATOM 1220 C CA . LYS B 1 45 ? -2.464 6.991 1.631 1.00 21.19 45 LYS B CA 1
ATOM 1221 C C . LYS B 1 45 ? -2.811 6.952 0.135 1.00 17.54 45 LYS B C 1
ATOM 1222 O O . LYS B 1 45 ? -2.008 7.359 -0.711 1.00 17.52 45 LYS B O 1
ATOM 1225 N N . VAL B 1 46 ? -4.014 6.472 -0.182 1.00 14.92 46 VAL B N 1
ATOM 1226 C CA . VAL B 1 46 ? -4.473 6.378 -1.574 1.00 15.01 46 VAL B CA 1
ATOM 1227 C C . VAL B 1 46 ? -5.036 7.733 -2.035 1.00 13.49 46 VAL B C 1
ATOM 1228 O O . VAL B 1 46 ? -5.979 8.261 -1.445 1.00 15.48 46 VAL B O 1
ATOM 1232 N N . SER B 1 47 ? -4.427 8.299 -3.070 1.00 11.44 47 SER B N 1
ATOM 1233 C CA . SER B 1 47 ? -4.819 9.616 -3.570 1.00 14.73 47 SER B CA 1
ATOM 1234 C C . SER B 1 47 ? -6.320 9.749 -3.820 1.00 15.23 47 SER B C 1
ATOM 1235 O O . SER B 1 47 ? -6.887 8.983 -4.599 1.00 13.87 47 SER B O 1
ATOM 1238 N N . ARG B 1 48 ? -6.944 10.754 -3.215 1.00 14.29 48 ARG B N 1
ATOM 1239 C CA . ARG B 1 48 ? -8.339 11.057 -3.510 1.00 14.32 48 ARG B CA 1
ATOM 1240 C C . ARG B 1 48 ? -8.478 11.814 -4.829 1.00 14.42 48 ARG B C 1
ATOM 1241 O O . ARG B 1 48 ? -9.560 11.850 -5.410 1.00 17.86 48 ARG B O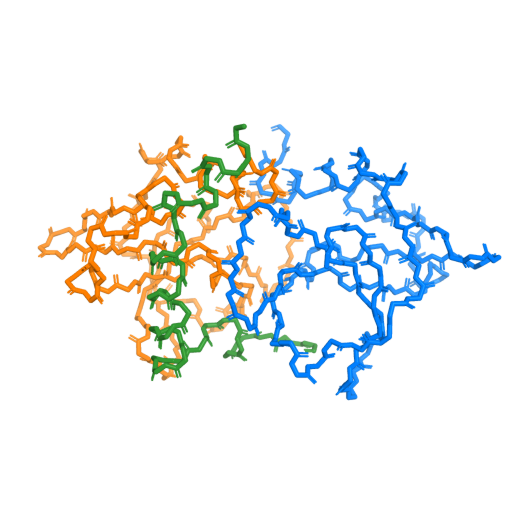 1
ATOM 1249 N N . GLU B 1 49 ? -7.389 12.415 -5.307 1.00 14.20 49 GLU B N 1
ATOM 1250 C CA . GLU B 1 49 ? -7.424 13.086 -6.603 1.00 14.97 49 GLU B CA 1
ATOM 1251 C C . GLU B 1 49 ? -7.536 12.039 -7.705 1.00 10.89 49 GLU B C 1
ATOM 1252 O O . GLU B 1 49 ? -8.319 12.191 -8.637 1.00 13.95 49 GLU B O 1
ATOM 1255 N N . LEU B 1 50 ? -6.760 10.968 -7.586 1.00 10.94 50 LEU B N 1
ATOM 1256 C CA . LEU B 1 50 ? -6.791 9.906 -8.591 1.00 10.99 50 LEU B CA 1
ATOM 1257 C C . LEU B 1 50 ? -7.919 8.898 -8.362 1.00 9.90 50 LEU B C 1
ATOM 1258 O O . LEU B 1 50 ? -8.443 8.339 -9.333 1.00 10.85 50 LEU B O 1
ATOM 1263 N N . TYR B 1 51 ? -8.273 8.659 -7.100 1.00 10.91 51 TYR B N 1
ATOM 1264 C CA . TYR B 1 51 ? -9.280 7.671 -6.741 1.00 9.10 51 TYR B CA 1
ATOM 1265 C C . TYR B 1 51 ? -10.336 8.348 -5.844 1.00 10.67 51 TYR B C 1
ATOM 1266 O O . TYR B 1 51 ? -10.309 8.191 -4.619 1.00 12.18 51 TYR B O 1
ATOM 1275 N N . PRO B 1 52 ? -11.260 9.117 -6.446 1.00 9.98 52 PRO B N 1
ATOM 1276 C CA . PRO B 1 52 ? -12.230 9.891 -5.652 1.00 12.30 52 PRO B CA 1
ATOM 1277 C C . PRO B 1 52 ? -13.096 9.037 -4.740 1.00 11.58 52 PRO B C 1
ATOM 1278 O O . PRO B 1 52 ? -13.370 7.878 -5.029 1.00 12.54 52 PRO B O 1
ATOM 1282 N N . VAL B 1 53 ? -13.519 9.633 -3.627 1.00 12.29 53 VAL B N 1
ATOM 1283 C CA . VAL B 1 53 ? -14.479 9.022 -2.722 1.00 14.13 53 VAL B CA 1
ATOM 1284 C C . VAL B 1 53 ? -15.851 9.621 -2.952 1.00 12.06 53 VAL B C 1
ATOM 1285 O O . VAL B 1 53 ? -16.020 10.846 -2.958 1.00 14.04 53 VAL B O 1
ATOM 1289 N N . VAL B 1 54 ? -16.832 8.749 -3.158 1.00 12.48 54 VAL B N 1
ATOM 1290 C CA . VAL B 1 54 ? -18.192 9.193 -3.401 1.00 12.54 54 VAL B CA 1
ATOM 1291 C C . VAL B 1 54 ? -19.124 8.518 -2.397 1.00 12.56 54 VAL B C 1
ATOM 1292 O O . VAL B 1 54 ? -18.895 7.379 -1.981 1.00 15.29 54 VAL B O 1
ATOM 1296 N N . HIS B 1 55 ? -20.161 9.233 -1.990 1.00 15.33 55 HIS B N 1
ATOM 1297 C CA . HIS B 1 55 ? -21.107 8.706 -1.016 1.00 16.15 55 HIS B CA 1
ATOM 1298 C C . HIS B 1 55 ? -22.466 8.465 -1.660 1.00 19.01 55 HIS B C 1
ATOM 1299 O O . HIS B 1 55 ? -23.095 9.390 -2.178 1.00 23.05 55 HIS B O 1
ATOM 1306 N N . ILE B 1 56 ? -22.906 7.213 -1.643 1.00 16.04 56 ILE B N 1
ATOM 1307 C CA . ILE B 1 56 ? -24.209 6.860 -2.199 1.00 20.26 56 ILE B CA 1
ATOM 1308 C C . ILE B 1 56 ? -25.076 6.228 -1.116 1.00 16.97 56 ILE B C 1
ATOM 1309 O O . ILE B 1 56 ? -24.820 5.107 -0.684 1.00 17.44 56 ILE B O 1
ATOM 1314 N N . GLY B 1 57 ? -26.100 6.959 -0.680 1.00 18.56 57 GLY B N 1
ATOM 1315 C CA . GLY B 1 57 ? -26.922 6.535 0.444 1.00 19.21 57 GLY B CA 1
ATOM 1316 C C . GLY B 1 57 ? -26.076 6.315 1.688 1.00 18.80 57 GLY B C 1
ATOM 1317 O O . GLY B 1 57 ? -25.330 7.204 2.098 1.00 19.41 57 GLY B O 1
ATOM 1318 N N . ASP B 1 58 ? -26.162 5.123 2.270 1.00 19.79 58 ASP B N 1
ATOM 1319 C CA . ASP B 1 58 ? -25.399 4.798 3.478 1.00 21.26 58 ASP B CA 1
ATOM 1320 C C . ASP B 1 58 ? -24.021 4.205 3.211 1.00 20.72 58 ASP B C 1
ATOM 1321 O O . ASP B 1 58 ? -23.343 3.766 4.145 1.00 20.53 58 ASP B O 1
ATOM 1326 N N . GLU B 1 59 ? -23.599 4.172 1.947 1.00 17.17 59 GLU B N 1
ATOM 1327 C CA . GLU B 1 59 ? -22.303 3.583 1.622 1.00 16.26 59 GLU B CA 1
ATOM 1328 C C . GLU B 1 59 ? -21.313 4.611 1.089 1.00 14.95 59 GLU B C 1
ATOM 1329 O O . GLU B 1 59 ? -21.706 5.555 0.397 1.00 16.87 59 GLU B O 1
ATOM 1333 N N . SER B 1 60 ? -20.038 4.434 1.427 1.00 13.94 60 SER B N 1
ATOM 1334 C CA . SER B 1 60 ? -18.968 5.239 0.838 1.00 16.12 60 SER B CA 1
ATOM 1335 C C . SER B 1 60 ? -18.144 4.354 -0.092 1.00 12.33 60 SER B C 1
ATOM 1336 O O . SER B 1 60 ? -17.835 3.209 0.247 1.00 13.75 60 SER B O 1
ATOM 1339 N N . TRP B 1 61 ? -17.784 4.906 -1.249 1.00 13.28 61 TRP B N 1
ATOM 1340 C CA . TRP B 1 61 ? -17.123 4.157 -2.318 1.00 11.99 61 TRP B CA 1
ATOM 1341 C C . TRP B 1 61 ? -15.907 4.894 -2.840 1.00 11.24 61 TRP B C 1
ATOM 1342 O O . TRP B 1 61 ? -15.914 6.119 -2.963 1.00 13.95 61 TRP B O 1
ATOM 1353 N N . ARG B 1 62 ? -14.867 4.136 -3.165 1.00 10.75 62 ARG B N 1
ATOM 1354 C CA . ARG B 1 62 ? -13.740 4.657 -3.914 1.00 9.70 62 ARG B CA 1
ATOM 1355 C C . ARG B 1 62 ? -13.938 4.350 -5.389 1.00 10.56 62 ARG B C 1
ATOM 1356 O O . ARG B 1 62 ? -14.273 3.214 -5.749 1.00 10.84 62 ARG B O 1
ATOM 1364 N N . MET B 1 63 ? -13.701 5.351 -6.227 1.00 9.24 63 MET B N 1
ATOM 1365 C CA . MET B 1 63 ? -13.673 5.144 -7.675 1.00 8.76 63 MET B CA 1
ATOM 1366 C C . MET B 1 63 ? -12.308 4.616 -8.088 1.00 9.87 63 MET B C 1
ATOM 1367 O O . MET B 1 63 ? -11.304 5.318 -7.968 1.00 10.85 63 MET B O 1
ATOM 1372 N N . MET B 1 64 ? -12.281 3.371 -8.562 1.00 9.14 64 MET B N 1
ATOM 1373 C CA . MET B 1 64 ? -11.019 2.696 -8.915 1.00 7.22 64 MET B CA 1
ATOM 1374 C C . MET B 1 64 ? -10.625 3.048 -10.348 1.00 6.89 64 MET B C 1
ATOM 1375 O O . MET B 1 64 ? -10.651 2.210 -11.258 1.00 8.69 64 MET B O 1
ATOM 1380 N N . THR B 1 65 ? -10.248 4.317 -10.513 1.00 7.27 65 THR B N 1
ATOM 1381 C CA . THR B 1 65 ? -10.011 4.928 -11.818 1.00 8.94 65 THR B CA 1
ATOM 1382 C C . THR B 1 65 ? -9.099 4.107 -12.723 1.00 8.15 65 THR B C 1
ATOM 1383 O O . THR B 1 65 ? -9.399 3.877 -13.896 1.00 8.21 65 THR B O 1
ATOM 1387 N N . THR B 1 66 ? -7.986 3.658 -12.180 1.00 8.58 66 THR B N 1
ATOM 1388 C CA . THR B 1 66 ? -7.001 2.944 -12.996 1.00 8.12 66 THR B CA 1
ATOM 1389 C C . THR B 1 66 ? -7.432 1.529 -13.399 1.00 8.19 66 THR B C 1
ATOM 1390 O O . THR B 1 66 ? -6.803 0.913 -14.261 1.00 7.72 66 THR B O 1
ATOM 1394 N N . ASP B 1 67 ? -8.496 1.021 -12.772 1.00 7.14 67 ASP B N 1
ATOM 1395 C CA . ASP B 1 67 ? -9.070 -0.285 -13.113 1.00 7.41 67 ASP B CA 1
ATOM 1396 C C . ASP B 1 67 ? -10.333 -0.103 -13.971 1.00 7.11 67 ASP B C 1
ATOM 1397 O O . ASP B 1 67 ? -11.184 -1.003 -14.051 1.00 7.96 67 ASP B O 1
ATOM 1402 N N . MET B 1 68 ? -10.443 1.052 -14.626 1.00 6.22 68 MET B N 1
ATOM 1403 C CA . MET B 1 68 ? -11.544 1.292 -15.562 1.00 7.24 68 MET B CA 1
ATOM 1404 C C . MET B 1 68 ? -11.577 0.274 -16.704 1.00 6.01 68 MET B C 1
ATOM 1405 O O . MET B 1 68 ? -10.543 -0.277 -17.100 1.00 6.57 68 MET B O 1
ATOM 1410 N N . ALA B 1 69 ? -12.752 0.021 -17.272 1.00 6.77 69 ALA B N 1
ATOM 1411 C CA . ALA B 1 69 ? -12.829 -0.864 -18.425 1.00 7.67 69 ALA B CA 1
ATOM 1412 C C . ALA B 1 69 ? -14.101 -0.662 -19.203 1.00 5.75 69 ALA B C 1
ATOM 1413 O O . ALA B 1 69 ? -15.145 -0.317 -18.630 1.00 6.71 69 ALA B O 1
ATOM 1415 N N . SER B 1 70 ? -14.036 -0.885 -20.508 1.00 6.40 70 SER B N 1
ATOM 1416 C CA A SER B 1 70 ? -15.262 -0.999 -21.296 0.50 7.54 70 SER B CA 1
ATOM 1417 C CA B SER B 1 70 ? -15.261 -1.004 -21.289 0.50 7.52 70 SER B CA 1
ATOM 1418 C C . SER B 1 70 ? -15.894 -2.365 -21.065 1.00 8.31 70 SER B C 1
ATOM 1419 O O . SER B 1 70 ? -15.215 -3.393 -21.060 1.00 10.56 70 SER B O 1
ATOM 1424 N N . VAL B 1 71 ? -17.202 -2.360 -20.851 1.00 7.90 71 VAL B N 1
ATOM 1425 C CA . VAL B 1 71 ? -17.926 -3.572 -20.519 1.00 9.31 71 VAL B CA 1
ATOM 1426 C C . VAL B 1 71 ? -19.006 -3.811 -21.549 1.00 8.28 71 VAL B C 1
ATOM 1427 O O . VAL B 1 71 ? -19.476 -2.864 -22.180 1.00 9.27 71 VAL B O 1
ATOM 1431 N N . PRO B 1 72 ? -19.422 -5.074 -21.703 1.00 9.64 72 PRO B N 1
ATOM 1432 C CA . PRO B 1 72 ? -20.552 -5.379 -22.598 1.00 10.76 72 PRO B CA 1
ATOM 1433 C C . PRO B 1 72 ? -21.842 -4.826 -22.028 1.00 10.83 72 PRO B C 1
ATOM 1434 O O . PRO B 1 72 ? -22.043 -4.848 -20.811 1.00 9.78 72 PRO B O 1
ATOM 1438 N N . VAL B 1 73 ? -22.716 -4.341 -22.898 1.00 10.42 73 VAL B N 1
ATOM 1439 C CA . VAL B 1 73 ? -24.013 -3.849 -22.439 1.00 11.00 73 VAL B CA 1
ATOM 1440 C C . VAL B 1 73 ? -24.786 -4.912 -21.639 1.00 10.88 73 VAL B C 1
ATOM 1441 O O . VAL B 1 73 ? -25.577 -4.577 -20.742 1.00 13.51 73 VAL B O 1
ATOM 1445 N N . SER B 1 74 ? -24.529 -6.184 -21.925 1.00 12.80 74 SER B N 1
ATOM 1446 C CA . SER B 1 74 ? -25.158 -7.296 -21.212 1.00 14.14 74 SER B CA 1
ATOM 1447 C C . SER B 1 74 ? -24.880 -7.329 -19.708 1.00 12.84 74 SER B C 1
ATOM 1448 O O . SER B 1 74 ? -25.649 -7.944 -18.961 1.00 15.46 74 SER B O 1
ATOM 1451 N N . VAL B 1 75 ? -23.796 -6.692 -19.256 1.00 11.31 75 VAL B N 1
ATOM 1452 C CA . VAL B 1 75 ? -23.502 -6.658 -17.817 1.00 10.36 75 VAL B CA 1
ATOM 1453 C C . VAL B 1 75 ? -23.861 -5.329 -17.160 1.00 10.31 75 VAL B C 1
ATOM 1454 O O . VAL B 1 75 ? -23.566 -5.120 -15.986 1.00 13.49 75 VAL B O 1
ATOM 1458 N N . ILE B 1 76 ? -24.504 -4.442 -17.911 1.00 12.25 76 ILE B N 1
ATOM 1459 C CA . ILE B 1 76 ? -24.950 -3.176 -17.341 1.00 12.75 76 ILE B CA 1
ATOM 1460 C C . ILE B 1 76 ? -26.349 -3.328 -16.756 1.00 12.33 76 ILE B C 1
ATOM 1461 O O . ILE B 1 76 ? -27.319 -3.503 -17.490 1.00 14.72 76 ILE B O 1
ATOM 1466 N N . GLY B 1 77 ? -26.432 -3.280 -15.430 1.00 11.72 77 GLY B N 1
ATOM 1467 C CA . GLY B 1 77 ? -27.701 -3.417 -14.732 1.00 14.44 77 GLY B CA 1
ATOM 1468 C C . GLY B 1 77 ? -28.450 -2.104 -14.611 1.00 15.38 77 GLY B C 1
ATOM 1469 O O . GLY B 1 77 ? -28.233 -1.163 -15.372 1.00 14.19 77 GLY B O 1
ATOM 1470 N N . GLU B 1 78 ? -29.359 -2.038 -13.644 1.00 17.44 78 GLU B N 1
ATOM 1471 C CA . GLU B 1 78 ? -30.169 -0.836 -13.483 1.00 16.56 78 GLU B CA 1
ATOM 1472 C C . GLU B 1 78 ? -29.355 0.342 -12.961 1.00 15.48 78 GLU B C 1
ATOM 1473 O O . GLU B 1 78 ? -28.347 0.163 -12.275 1.00 13.60 78 GLU B O 1
ATOM 1476 N N . GLU B 1 79 ? -29.796 1.553 -13.291 1.00 17.18 79 GLU B N 1
ATOM 1477 C CA . GLU B 1 79 ? -29.209 2.751 -12.703 1.00 16.13 79 GLU B CA 1
ATOM 1478 C C . GLU B 1 79 ? -29.553 2.811 -11.219 1.00 15.97 79 GLU B C 1
ATOM 1479 O O . GLU B 1 79 ? -30.702 2.546 -10.825 1.00 20.02 79 GLU B O 1
ATOM 1485 N N . VAL B 1 80 ? -28.576 3.156 -10.389 1.00 15.37 80 VAL B N 1
ATOM 1486 C CA . VAL B 1 80 ? -28.801 3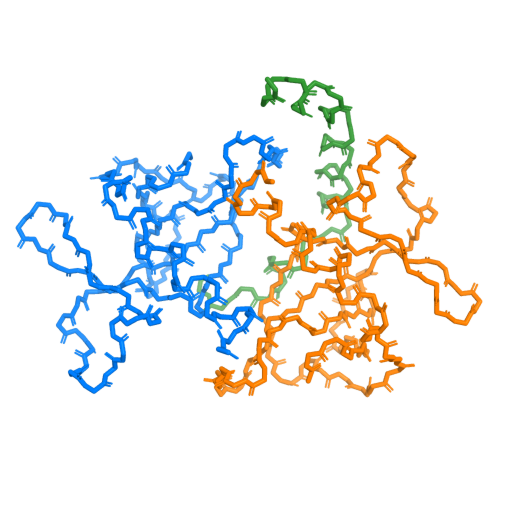.233 -8.946 1.00 16.53 80 VAL B CA 1
ATOM 1487 C C . VAL B 1 80 ? -28.464 4.612 -8.370 1.00 18.42 80 VAL B C 1
ATOM 1488 O O . VAL B 1 80 ? -28.889 4.945 -7.256 1.00 19.84 80 VAL B O 1
ATOM 1492 N N . ALA B 1 81 ? -27.714 5.416 -9.117 1.00 15.78 81 ALA B N 1
ATOM 1493 C CA . ALA B 1 81 ? -27.365 6.754 -8.658 1.00 14.76 81 ALA B CA 1
ATOM 1494 C C . ALA B 1 81 ? -26.836 7.624 -9.798 1.00 13.71 81 ALA B C 1
ATOM 1495 O O . ALA B 1 81 ? -26.601 7.129 -10.901 1.00 12.87 81 ALA B O 1
ATOM 1497 N N . ASP B 1 82 ? -26.659 8.917 -9.516 1.00 14.01 82 ASP B N 1
ATOM 1498 C CA . ASP B 1 82 ? -26.107 9.884 -10.467 1.00 14.19 82 ASP B CA 1
ATOM 1499 C C . ASP B 1 82 ? -24.948 10.622 -9.794 1.00 15.41 82 ASP B C 1
ATOM 1500 O O . ASP B 1 82 ? -25.079 11.120 -8.671 1.00 18.12 82 ASP B O 1
ATOM 1505 N N . LEU B 1 83 ? -23.804 10.690 -10.467 1.00 13.83 83 LEU B N 1
ATOM 1506 C CA . LEU B 1 83 ? -22.640 11.396 -9.934 1.00 11.84 83 LEU B CA 1
ATOM 1507 C C . LEU B 1 83 ? -22.271 12.609 -10.784 1.00 11.06 83 LEU B C 1
ATOM 1508 O O . LEU B 1 83 ? -21.132 13.060 -10.755 1.00 12.99 83 LEU B O 1
ATOM 1513 N N . SER B 1 84 ? -23.226 13.145 -11.547 1.00 13.03 84 SER B N 1
ATOM 1514 C CA . SER B 1 84 ? -22.930 14.308 -12.387 1.00 14.86 84 SER B CA 1
ATOM 1515 C C . SER B 1 84 ? -22.441 15.508 -11.576 1.00 14.81 84 SER B C 1
ATOM 1516 O O . SER B 1 84 ? -21.686 16.339 -12.082 1.00 15.14 84 SER B O 1
ATOM 1519 N N . HIS B 1 85 ? -22.856 15.593 -10.311 1.00 15.93 85 HIS B N 1
ATOM 1520 C CA . HIS B 1 85 ? -22.386 16.677 -9.455 1.00 15.12 85 HIS B CA 1
ATOM 1521 C C . HIS B 1 85 ? -20.897 16.556 -9.110 1.00 16.39 85 HIS B C 1
ATOM 1522 O O . HIS B 1 85 ? -20.296 17.502 -8.597 1.00 17.30 85 HIS B O 1
ATOM 1529 N N . ARG B 1 86 ? -20.300 15.397 -9.404 1.00 12.75 86 ARG B N 1
ATOM 1530 C CA . ARG B 1 86 ? -18.866 15.192 -9.180 1.00 12.60 86 ARG B CA 1
ATOM 1531 C C . ARG B 1 86 ? -18.078 15.198 -10.489 1.00 12.08 86 ARG B C 1
ATOM 1532 O O . ARG B 1 86 ? -16.947 14.686 -10.540 1.00 12.73 86 ARG B O 1
ATOM 1540 N N . GLU B 1 87 ? -18.652 15.799 -11.530 1.00 12.64 87 GLU B N 1
ATOM 1541 C CA . GLU B 1 87 ? -18.002 15.816 -12.845 1.00 12.35 87 GLU B CA 1
ATOM 1542 C C . GLU B 1 87 ? -16.576 16.351 -12.785 1.00 13.55 87 GLU B C 1
ATOM 1543 O O . GLU B 1 87 ? -15.663 15.790 -13.389 1.00 11.96 87 GLU B O 1
ATOM 1549 N N . ASN B 1 88 ? -16.367 17.436 -12.050 1.00 13.97 88 ASN B N 1
ATOM 1550 C CA . ASN B 1 88 ? -15.059 18.068 -12.022 1.00 13.01 88 ASN B CA 1
ATOM 1551 C C . ASN B 1 88 ? -14.008 17.138 -11.412 1.00 12.55 88 ASN B C 1
ATOM 1552 O O . ASN B 1 88 ? -12.922 16.981 -11.975 1.00 13.44 88 ASN B O 1
ATOM 1556 N N . ASP B 1 89 ? -14.339 16.510 -10.287 1.00 12.15 89 ASP B N 1
ATOM 1557 C CA . ASP B 1 89 ? -13.433 15.545 -9.663 1.00 11.75 89 ASP B CA 1
ATOM 1558 C C . ASP B 1 89 ? -13.176 14.329 -10.566 1.00 11.09 89 ASP B C 1
ATOM 1559 O O . ASP B 1 89 ? -12.064 13.798 -10.602 1.00 12.18 89 ASP B O 1
ATOM 1564 N N . ILE B 1 90 ? -14.200 13.873 -11.278 1.00 10.16 90 ILE B N 1
ATOM 1565 C CA . ILE B 1 90 ? -14.033 12.676 -12.106 1.00 10.75 90 ILE B CA 1
ATOM 1566 C C . ILE B 1 90 ? -13.153 13.000 -13.314 1.00 10.34 90 ILE B C 1
ATOM 1567 O O . ILE B 1 90 ? -12.236 12.233 -13.661 1.00 10.46 90 ILE B O 1
ATOM 1572 N N . LYS B 1 91 ? -13.399 14.154 -13.923 1.00 10.26 91 LYS B N 1
ATOM 1573 C CA . LYS B 1 91 ? -12.569 14.620 -15.025 1.00 10.94 91 LYS B CA 1
ATOM 1574 C C . LYS B 1 91 ? -11.129 14.785 -14.558 1.00 10.58 91 LYS B C 1
ATOM 1575 O O . LYS B 1 91 ? -10.192 14.376 -15.257 1.00 12.28 91 LYS B O 1
ATOM 1578 N N . ASN B 1 92 ? -10.939 15.369 -13.379 1.00 11.24 92 ASN B N 1
ATOM 1579 C CA . ASN B 1 92 ? -9.593 15.565 -12.854 1.00 9.71 92 ASN B CA 1
ATOM 1580 C C . ASN B 1 92 ? -8.869 14.235 -12.632 1.00 10.56 92 ASN B C 1
ATOM 1581 O O . ASN B 1 92 ? -7.673 14.138 -12.889 1.00 12.19 92 ASN B O 1
ATOM 1586 N N . ALA B 1 93 ? -9.588 13.231 -12.136 1.00 9.33 93 ALA B N 1
ATOM 1587 C CA . ALA B 1 93 ? -9.005 11.916 -11.862 1.00 10.47 93 ALA B CA 1
ATOM 1588 C C . ALA B 1 93 ? -8.539 11.238 -13.154 1.00 10.43 93 ALA B C 1
ATOM 1589 O O . ALA B 1 93 ? -7.416 10.709 -13.235 1.00 9.93 93 ALA B O 1
ATOM 1591 N N . ILE B 1 94 ? -9.402 11.271 -14.162 1.00 9.76 94 ILE B N 1
ATOM 1592 C CA . ILE B 1 94 ? -9.102 10.600 -15.427 1.00 8.31 94 ILE B CA 1
ATOM 1593 C C . ILE B 1 94 ? -7.979 11.344 -16.128 1.00 9.18 94 ILE B C 1
ATOM 1594 O O . ILE B 1 94 ? -7.054 10.725 -16.661 1.00 9.83 94 ILE B O 1
ATOM 1599 N N . ASN B 1 95 ? -8.040 12.673 -16.131 1.00 9.64 95 ASN B N 1
ATOM 1600 C CA . ASN B 1 95 ? -6.975 13.442 -16.760 1.00 11.63 95 ASN B CA 1
ATOM 1601 C C . ASN B 1 95 ? -5.621 13.270 -16.049 1.00 10.59 95 ASN B C 1
ATOM 1602 O O . ASN B 1 95 ? -4.572 13.322 -16.684 1.00 13.05 95 ASN B O 1
ATOM 1607 N N . LEU B 1 96 ? -5.639 13.057 -14.735 1.00 8.98 96 LEU B N 1
ATOM 1608 C CA . LEU B 1 96 ? -4.409 12.772 -14.016 1.00 9.47 96 LEU B CA 1
ATOM 1609 C C . LEU B 1 96 ? -3.806 11.439 -14.485 1.00 10.22 96 LEU B C 1
ATOM 1610 O O . LEU B 1 96 ? -2.611 11.344 -14.739 1.00 10.22 96 LEU B O 1
ATOM 1615 N N . MET B 1 97 ? -4.647 10.414 -14.629 1.00 9.18 97 MET B N 1
ATOM 1616 C CA . MET B 1 97 ? -4.179 9.105 -15.053 1.00 9.67 97 MET B CA 1
ATOM 1617 C C . MET B 1 97 ? -3.443 9.149 -16.393 1.00 7.41 97 MET B C 1
ATOM 1618 O O . MET B 1 97 ? -2.401 8.508 -16.543 1.00 9.35 97 MET B O 1
ATOM 1623 N N . PHE B 1 98 ? -3.999 9.878 -17.359 1.00 8.03 98 PHE B N 1
ATOM 1624 C CA . PHE B 1 98 ? -3.385 9.977 -18.677 1.00 8.38 98 PHE B CA 1
ATOM 1625 C C . PHE B 1 98 ? -2.266 11.012 -18.780 1.00 9.88 98 PHE B C 1
ATOM 1626 O O . PHE B 1 98 ? -1.220 10.726 -19.353 1.00 11.62 98 PHE B O 1
ATOM 1634 N N . TRP B 1 99 ? -2.497 12.210 -18.245 1.00 10.46 99 TRP B N 1
ATOM 1635 C CA . TRP B 1 99 ? -1.628 13.364 -18.524 1.00 10.65 99 TRP B CA 1
ATOM 1636 C C . TRP B 1 99 ? -0.806 13.872 -17.337 1.00 13.69 99 TRP B C 1
ATOM 1637 O O . TRP B 1 99 ? -0.055 14.837 -17.472 1.00 16.59 99 TRP B O 1
ATOM 1648 N N . GLY B 1 100 ? -0.942 13.234 -16.180 1.00 12.00 100 GLY B N 1
ATOM 1649 C CA . GLY B 1 100 ? -0.153 13.605 -15.015 1.00 15.24 100 GLY B CA 1
ATOM 1650 C C . GLY B 1 100 ? -0.461 14.990 -14.474 1.00 18.17 100 GLY B C 1
ATOM 1651 O O . GLY B 1 100 ? 0.421 15.665 -13.940 1.00 27.52 100 GLY B O 1
ATOM 1652 N N . ILE B 1 101 ? -1.713 15.410 -14.592 1.00 14.49 101 ILE B N 1
ATOM 1653 C CA . ILE B 1 101 ? -2.138 16.725 -14.121 1.00 31.43 101 ILE B CA 1
ATOM 1654 N N . ARG C 2 4 ? 8.476 18.361 -9.728 1.00 32.16 40 ARG C N 1
ATOM 1655 C CA . ARG C 2 4 ? 7.056 18.255 -9.412 1.00 31.96 40 ARG C CA 1
ATOM 1656 C C . ARG C 2 4 ? 6.518 16.844 -9.667 1.00 31.53 40 ARG C C 1
ATOM 1657 O O . ARG C 2 4 ? 5.692 16.338 -8.902 1.00 26.77 40 ARG C O 1
ATOM 1659 N N . ALA C 2 5 ? 6.983 16.207 -10.739 1.00 28.32 41 ALA C N 1
ATOM 1660 C CA . ALA C 2 5 ? 6.565 14.840 -11.040 1.00 24.94 41 ALA C CA 1
ATOM 1661 C C . ALA C 2 5 ? 7.130 13.874 -9.999 1.00 27.16 41 ALA C C 1
ATOM 1662 O O . ALA C 2 5 ? 6.461 12.927 -9.580 1.00 23.89 41 ALA C O 1
ATOM 1663 N N . GLU C 2 6 ? 8.368 14.108 -9.576 1.00 25.22 42 GLU C N 1
ATOM 1664 C CA . GLU C 2 6 ? 8.958 13.256 -8.550 1.00 29.49 42 GLU C CA 1
ATOM 1665 C C . GLU C 2 6 ? 8.257 13.472 -7.210 1.00 26.95 42 GLU C C 1
ATOM 1666 O O . GLU C 2 6 ? 8.098 12.533 -6.418 1.00 20.38 42 GLU C O 1
ATOM 1672 N N . ARG C 2 7 ? 7.811 14.702 -6.967 1.00 24.37 43 ARG C N 1
ATOM 1673 C CA . ARG C 2 7 ? 7.027 14.971 -5.771 1.00 23.21 43 ARG C CA 1
ATOM 1674 C C . ARG C 2 7 ? 5.713 14.183 -5.811 1.00 20.49 43 ARG C C 1
ATOM 1675 O O . ARG C 2 7 ? 5.299 13.632 -4.782 1.00 21.58 43 ARG C O 1
ATOM 1683 N N . TRP C 2 8 ? 5.056 14.136 -6.975 1.00 21.29 44 TRP C N 1
ATOM 1684 C CA . TRP C 2 8 ? 3.822 13.341 -7.102 1.00 18.98 44 TRP C CA 1
ATOM 1685 C C . TRP C 2 8 ? 4.058 11.844 -6.925 1.00 17.94 44 TRP C C 1
ATOM 1686 O O . TRP C 2 8 ? 3.342 11.196 -6.177 1.00 19.03 44 TRP C O 1
ATOM 1697 N N . LYS C 2 9 ? 5.064 11.301 -7.598 1.00 22.89 45 LYS C N 1
ATOM 1698 C CA . LYS C 2 9 ? 5.413 9.893 -7.423 1.00 27.87 45 LYS C CA 1
ATOM 1699 C C . LYS C 2 9 ? 5.704 9.550 -5.962 1.00 30.27 45 LYS C C 1
ATOM 1700 O O . LYS C 2 9 ? 5.2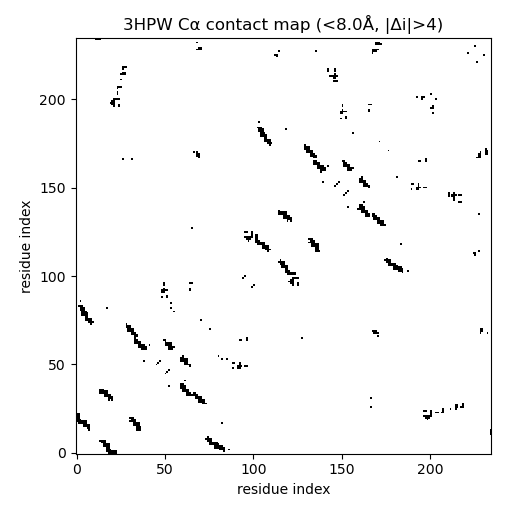69 8.516 -5.463 1.00 27.34 45 LYS C O 1
ATOM 1703 N N . ALA C 2 10 ? 6.441 10.422 -5.274 1.00 31.20 46 ALA C N 1
ATOM 1704 C CA . ALA C 2 10 ? 6.862 10.153 -3.901 1.00 25.26 46 ALA C CA 1
ATOM 1705 C C . ALA C 2 10 ? 5.708 10.180 -2.910 1.00 28.48 46 ALA C C 1
ATOM 1706 O O . ALA C 2 10 ? 5.591 9.309 -2.042 1.00 27.43 46 ALA C O 1
ATOM 1708 N N . GLU C 2 11 ? 4.869 11.199 -3.023 1.00 20.84 47 GLU C N 1
ATOM 1709 C CA . GLU C 2 11 ? 3.752 11.336 -2.110 1.00 24.86 47 GLU C CA 1
ATOM 1710 C C . GLU C 2 11 ? 2.893 10.091 -2.245 1.00 22.52 47 GLU C C 1
ATOM 1711 O O . GLU C 2 11 ? 2.280 9.648 -1.277 1.00 27.47 47 GLU C O 1
ATOM 1715 N N . ASN C 2 12 ? 2.871 9.524 -3.451 1.00 27.16 48 ASN C N 1
ATOM 1716 C CA . ASN C 2 12 ? 1.918 8.468 -3.795 1.00 23.19 48 ASN C CA 1
ATOM 1717 C C . ASN C 2 12 ? 2.440 7.033 -3.926 1.00 22.56 48 ASN C C 1
ATOM 1718 O O . ASN C 2 12 ? 1.636 6.116 -4.102 1.00 18.38 48 ASN C O 1
ATOM 1723 N N . GLN C 2 13 ? 3.752 6.824 -3.827 1.00 20.92 49 GLN C N 1
ATOM 1724 C CA A GLN C 2 13 ? 4.325 5.487 -3.986 0.50 22.98 49 GLN C CA 1
ATOM 1725 C CA B GLN C 2 13 ? 4.321 5.483 -3.986 0.50 22.99 49 GLN C CA 1
ATOM 1726 C C . GLN C 2 13 ? 3.650 4.444 -3.084 1.00 20.58 49 GLN C C 1
ATOM 1727 O O . GLN C 2 13 ? 3.330 3.335 -3.529 1.00 18.42 49 GLN C O 1
ATOM 1738 N N . GLU C 2 14 ? 3.431 4.791 -1.821 1.00 18.88 50 GLU C N 1
ATOM 1739 C CA . GLU C 2 14 ? 2.793 3.861 -0.889 1.00 17.95 50 GLU C CA 1
ATOM 1740 C C . GLU C 2 14 ? 1.351 3.553 -1.305 1.00 18.66 50 GLU C C 1
ATOM 1741 O O . GLU C 2 14 ? 0.943 2.396 -1.340 1.00 15.97 50 GLU C O 1
ATOM 1743 N N . GLY C 2 15 ? 0.585 4.594 -1.601 1.00 16.05 51 GLY C N 1
ATOM 1744 C CA . GLY C 2 15 ? -0.802 4.429 -2.001 1.00 16.87 51 GLY C CA 1
ATOM 1745 C C . GLY C 2 15 ? -0.969 3.617 -3.276 1.00 15.57 51 GLY C C 1
ATOM 1746 O O . GLY C 2 15 ? -1.879 2.782 -3.380 1.00 13.69 51 GLY C O 1
ATOM 1747 N N . MET C 2 16 ? -0.110 3.873 -4.264 1.00 13.91 52 MET C N 1
ATOM 1748 C CA . MET C 2 16 ? -0.200 3.146 -5.528 1.00 14.11 52 MET C CA 1
ATOM 1749 C C . MET C 2 16 ? 0.155 1.676 -5.343 1.00 15.54 52 MET C C 1
ATOM 1750 O O . MET C 2 16 ? -0.448 0.814 -5.978 1.00 13.77 52 MET C O 1
ATOM 1755 N N . ALA C 2 17 ? 1.141 1.394 -4.496 1.00 14.77 53 ALA C N 1
ATOM 1756 C CA . ALA C 2 17 ? 1.482 0.013 -4.184 1.00 14.08 53 ALA C CA 1
ATOM 1757 C C . ALA C 2 17 ? 0.299 -0.658 -3.493 1.00 15.64 53 ALA C C 1
ATOM 1758 O O . ALA C 2 17 ? -0.010 -1.822 -3.762 1.00 13.87 53 ALA C O 1
ATOM 1760 N N . GLU C 2 18 ? -0.355 0.076 -2.597 1.00 14.18 54 GLU C N 1
ATOM 1761 C CA . GLU C 2 18 ? -1.527 -0.439 -1.885 1.00 14.69 54 GLU C CA 1
ATOM 1762 C C . GLU C 2 18 ? -2.674 -0.784 -2.847 1.00 12.97 54 GLU C C 1
ATOM 1763 O O . GLU C 2 18 ? -3.280 -1.849 -2.747 1.00 12.74 54 GLU C O 1
ATOM 1769 N N . VAL C 2 19 ? -2.970 0.114 -3.783 1.00 12.74 55 VAL C N 1
ATOM 1770 C CA . VAL C 2 19 ? -3.996 -0.163 -4.781 1.00 12.30 55 VAL C CA 1
ATOM 1771 C C . VAL C 2 19 ? -3.642 -1.378 -5.637 1.00 12.54 55 VAL C C 1
ATOM 1772 O O . VAL C 2 19 ? -4.495 -2.219 -5.889 1.00 11.54 55 VAL C O 1
ATOM 1776 N N . ALA C 2 20 ? -2.383 -1.501 -6.049 1.00 11.69 56 ALA C N 1
ATOM 1777 C CA . ALA C 2 20 ? -1.995 -2.642 -6.861 1.00 12.67 56 ALA C CA 1
ATOM 1778 C C . ALA C 2 20 ? -2.208 -3.956 -6.107 1.00 11.45 56 ALA C C 1
ATOM 1779 O O . ALA C 2 20 ? -2.685 -4.924 -6.687 1.00 13.62 56 ALA C O 1
ATOM 1781 N N . ARG C 2 21 ? -1.848 -3.987 -4.828 1.00 12.14 57 ARG C N 1
ATOM 1782 C CA . ARG C 2 21 ? -2.086 -5.174 -4.008 1.00 13.72 57 ARG C CA 1
ATOM 1783 C C . ARG C 2 21 ? -3.583 -5.456 -3.874 1.00 13.78 57 ARG C C 1
ATOM 1784 O O . ARG C 2 21 ? -4.010 -6.617 -3.926 1.00 16.08 57 ARG C O 1
ATOM 1792 N N . PHE C 2 22 ? -4.371 -4.394 -3.717 1.00 11.78 58 PHE C N 1
ATOM 1793 C CA . PHE C 2 22 ? -5.819 -4.537 -3.616 1.00 10.91 58 PHE C CA 1
ATOM 1794 C C . PHE C 2 22 ? -6.410 -5.166 -4.875 1.00 14.00 58 PHE C C 1
ATOM 1795 O O . PHE C 2 22 ? -7.228 -6.078 -4.798 1.00 13.49 58 PHE C O 1
ATOM 1803 N N . ILE C 2 23 ? -5.990 -4.685 -6.041 1.00 10.57 59 ILE C N 1
ATOM 1804 C CA . ILE C 2 23 ? -6.475 -5.222 -7.307 1.00 13.20 59 ILE C CA 1
ATOM 1805 C C . ILE C 2 23 ? -6.047 -6.681 -7.504 1.00 14.14 59 ILE C C 1
ATOM 1806 O O . ILE C 2 23 ? -6.819 -7.502 -8.012 1.00 15.02 59 ILE C O 1
ATOM 1811 N N . GLU C 2 24 ? -4.816 -7.000 -7.113 1.00 14.07 60 GLU C N 1
ATOM 1812 C CA . GLU C 2 24 ? -4.311 -8.371 -7.201 1.00 17.11 60 GLU C CA 1
ATOM 1813 C C . GLU C 2 24 ? -5.179 -9.328 -6.367 1.00 17.71 60 GLU C C 1
ATOM 1814 O O . GLU C 2 24 ? -5.541 -10.418 -6.812 1.00 22.42 60 GLU C O 1
ATOM 1816 N N . MET C 2 25 ? -5.529 -8.894 -5.162 1.00 16.33 61 MET C N 1
ATOM 1817 C CA . MET C 2 25 ? -6.327 -9.695 -4.238 1.00 19.74 61 MET C CA 1
ATOM 1818 C C . MET C 2 25 ? -7.802 -9.769 -4.629 1.00 18.54 61 MET C C 1
ATOM 1819 O O . MET C 2 25 ? -8.437 -10.822 -4.531 1.00 20.53 61 MET C O 1
ATOM 1824 N N . ASN C 2 26 ? -8.340 -8.636 -5.061 1.00 14.00 62 ASN C N 1
ATOM 1825 C CA . ASN C 2 26 ? -9.772 -8.463 -5.307 1.00 17.51 62 ASN C CA 1
ATOM 1826 C C . ASN C 2 26 ? -10.191 -8.911 -6.706 1.00 15.57 62 ASN C C 1
ATOM 1827 O O . ASN C 2 26 ? -11.369 -9.215 -6.944 1.00 16.83 62 ASN C O 1
ATOM 1832 N N . GLY C 2 27 ? -9.225 -8.957 -7.620 1.00 12.95 63 GLY C N 1
ATOM 1833 C CA . GLY C 2 27 ? -9.506 -9.195 -9.022 1.00 15.39 63 GLY C CA 1
ATOM 1834 C C . GLY C 2 27 ? -9.602 -7.888 -9.796 1.00 13.31 63 GLY C C 1
ATOM 1835 O O . GLY C 2 27 ? -10.213 -6.918 -9.324 1.00 14.27 63 GLY C O 1
ATOM 1836 N N . SER C 2 28 ? -8.993 -7.854 -10.977 1.00 12.03 64 SER C N 1
ATOM 1837 C CA . SER C 2 28 ? -9.080 -6.670 -11.844 1.00 12.05 64 SER C CA 1
ATOM 1838 C C . SER C 2 28 ? -10.368 -6.643 -12.658 1.00 10.63 64 SER C C 1
ATOM 1839 O O . SER C 2 28 ? -10.686 -7.583 -13.390 1.00 10.89 64 SER C O 1
ATOM 1842 N N . PHE C 2 29 ? -11.097 -5.544 -12.527 1.00 10.55 65 PHE C N 1
ATOM 1843 C CA . PHE C 2 29 ? -12.273 -5.303 -13.348 1.00 9.25 65 PHE C CA 1
ATOM 1844 C C . PHE C 2 29 ? -11.900 -5.297 -14.838 1.00 9.50 65 PHE C C 1
ATOM 1845 O O . PHE C 2 29 ? -12.615 -5.842 -15.685 1.00 9.76 65 PHE C O 1
ATOM 1853 N N . ALA C 2 30 ? -10.780 -4.663 -15.162 1.00 9.11 66 ALA C N 1
ATOM 1854 C CA . ALA C 2 30 ? -10.286 -4.670 -16.531 1.00 9.41 66 ALA C CA 1
ATOM 1855 C C . ALA C 2 30 ? -10.079 -6.085 -17.079 1.00 10.12 66 ALA C C 1
ATOM 1856 O O . ALA C 2 30 ? -10.524 -6.408 -18.190 1.00 9.78 66 ALA C O 1
ATOM 1858 N N . ASP C 2 31 ? -9.438 -6.944 -16.304 1.00 10.68 67 ASP C N 1
ATOM 1859 C CA . ASP C 2 31 ? -9.223 -8.319 -16.763 1.00 10.19 67 ASP C CA 1
ATOM 1860 C C . ASP C 2 31 ? -10.553 -9.074 -16.947 1.00 11.89 67 ASP C C 1
ATOM 1861 O O . ASP C 2 31 ? -10.706 -9.846 -17.903 1.00 13.75 67 ASP C O 1
ATOM 1866 N N . GLU C 2 32 ? -11.519 -8.809 -16.063 1.00 11.61 68 GLU C N 1
ATOM 1867 C CA . GLU C 2 32 ? -12.861 -9.401 -16.154 1.00 12.99 68 GLU C CA 1
ATOM 1868 C C . GLU C 2 32 ? -13.558 -9.068 -17.481 1.00 15.27 68 GLU C C 1
ATOM 1869 O O . GLU C 2 32 ? -14.384 -9.833 -17.957 1.00 15.39 68 GLU C O 1
ATOM 1875 N N . ASN C 2 33 ? -13.215 -7.926 -18.077 1.00 9.66 69 ASN C N 1
ATOM 1876 C CA . ASN C 2 33 ? -13.970 -7.390 -19.204 1.00 10.93 69 ASN C CA 1
ATOM 1877 C C . ASN C 2 33 ? -13.246 -7.176 -20.547 1.00 11.53 69 ASN C C 1
ATOM 1878 O O . ASN C 2 33 ? -13.896 -6.867 -21.548 1.00 13.23 69 ASN C O 1
ATOM 1883 N N . ARG C 2 34 ? -11.927 -7.317 -20.594 1.00 16.00 70 ARG C N 1
ATOM 1884 C CA . ARG C 2 34 ? -11.227 -7.042 -21.854 1.00 13.71 70 ARG C CA 1
ATOM 1885 C C . ARG C 2 34 ? -11.706 -8.022 -22.941 1.00 12.09 70 ARG C C 1
ATOM 1886 O O . ARG C 2 34 ? -11.861 -9.210 -22.681 1.00 17.41 70 ARG C O 1
ATOM 1894 N N . ASP C 2 35 ? -11.972 -7.521 -24.145 1.00 10.16 71 ASP C N 1
ATOM 1895 C CA . ASP C 2 35 ? -12.488 -8.367 -25.220 1.00 9.75 71 ASP C CA 1
ATOM 1896 C C . ASP C 2 35 ? -11.455 -8.575 -26.325 1.00 8.95 71 ASP C C 1
ATOM 1897 O O . ASP C 2 35 ? -11.792 -9.041 -27.415 1.00 13.92 71 ASP C O 1
ATOM 1902 N N . TRP C 2 36 ? -10.196 -8.268 -26.017 1.00 9.11 72 TRP C N 1
ATOM 1903 C CA . TRP C 2 36 ? -9.086 -8.587 -26.919 1.00 8.17 72 TRP C CA 1
ATOM 1904 C C . TRP C 2 36 ? -7.911 -9.056 -26.115 1.00 11.12 72 TRP C C 1
ATOM 1905 O O . TRP C 2 36 ? -7.895 -8.918 -24.897 1.00 12.67 72 TRP C O 1
#

Radius of gyration: 17.19 Å; Cα contacts (8 Å, |Δi|>4): 509; chains: 3; bounding box: 39×33×49 Å

Organism: Escherichia coli (strain K12) (NCBI:txid83333)

Nearest PDB structures (foldseek):
  3hpw-assembly1_C  TM=1.031E+00  e=4.034E-05  unclassified
  7epg-assembly1_A-2  TM=9.839E-01  e=4.167E-17  Escherichia coli K-12
  4vub-assembly1_A-2  TM=9.794E-01  e=3.322E-17  Escherichia coli
  7epj-assembly1_A-2  TM=9.812E-01  e=4.666E-17  Escherichia coli K-12
  1vub-assembly2_D  TM=9.843E-01  e=2.600E-15  Escherichia coli